Protein AF-A0A974WKV2-F1 (afdb_monomer_lite)

pLDDT: mean 77.1, std 20.79, range [27.5, 98.0]

Foldseek 3Di:
DDDDDDDDDDDPPPDPPDPDPDDDDDDDPLAADPLQVLLLVLVVLLVVLLVVLLVLCPQALVSNCVSLVLLVCLLVLLLVLLVVLVVVCVVLVLECQVWVVPPPLVVPADPVLVVLCCQAHYQDVLGHVVNLLSVLLNVLSVVLSVLSRVLNVCVVVCHPLNVVLVVLSVPQVSHYDDLVVLLVSLLSVLVSCCLAAHPPPDDPPPPDDDPDDDPPDPPDDPVPPPWRSYNLRSSVVSLVSVVVSLVSLVVNLVSLVSPPRGPPVSSVSSSCSSCVSVPPVSSVVSVVSSVSSVVSSVVSVCSCVVRNCVSSVVSCVSSVHDPCSRNDD

Radius of gyration: 28.2 Å; chains: 1; bounding box: 68×55×81 Å

Structure (mmCIF, N/CA/C/O backbone):
data_AF-A0A974WKV2-F1
#
_entry.id   AF-A0A974WKV2-F1
#
loop_
_atom_site.group_PDB
_atom_site.id
_atom_site.type_symbol
_atom_site.label_atom_id
_atom_site.label_alt_id
_atom_site.label_comp_id
_atom_site.label_asym_id
_atom_site.label_entity_id
_atom_site.label_seq_id
_atom_site.pdbx_PDB_ins_code
_atom_site.Cartn_x
_atom_site.Cartn_y
_atom_site.Cartn_z
_atom_site.occupancy
_atom_site.B_iso_or_equiv
_atom_site.auth_seq_id
_atom_site.auth_comp_id
_atom_site.auth_asym_id
_atom_site.auth_atom_id
_atom_site.pdbx_PDB_model_num
ATOM 1 N N . MET A 1 1 ? 31.372 31.921 22.651 1.00 37.91 1 MET A N 1
ATOM 2 C CA . MET A 1 1 ? 31.621 32.176 21.214 1.00 37.91 1 MET A CA 1
ATOM 3 C C . MET A 1 1 ? 32.298 30.953 20.602 1.00 37.91 1 MET A C 1
ATOM 5 O O . MET A 1 1 ? 33.485 30.751 20.819 1.00 37.91 1 MET A O 1
ATOM 9 N N . LYS A 1 2 ? 31.542 30.088 19.915 1.00 32.75 2 LYS A N 1
ATOM 10 C CA . LYS A 1 2 ? 32.073 28.927 19.178 1.00 32.75 2 LYS A CA 1
ATOM 11 C C . LYS A 1 2 ? 31.847 29.173 17.684 1.00 32.75 2 LYS A C 1
ATOM 13 O O . LYS A 1 2 ? 30.761 29.578 17.289 1.00 32.75 2 LYS A O 1
ATOM 18 N N . LYS A 1 3 ? 32.914 29.019 16.897 1.00 32.97 3 LYS A N 1
ATOM 19 C CA . LYS A 1 3 ? 32.989 29.350 15.468 1.00 32.97 3 LYS A CA 1
ATOM 20 C C . LYS A 1 3 ? 32.119 28.394 14.647 1.00 32.97 3 LYS A C 1
ATOM 22 O O . LYS A 1 3 ? 32.346 27.188 14.676 1.00 32.97 3 LYS A O 1
ATOM 27 N N . ILE A 1 4 ? 31.169 28.952 13.902 1.00 38.62 4 ILE A N 1
ATOM 28 C CA . ILE A 1 4 ? 30.405 28.259 12.861 1.00 38.62 4 ILE A CA 1
ATOM 29 C C . ILE A 1 4 ? 31.358 28.026 11.684 1.00 38.62 4 ILE A C 1
ATOM 31 O O . ILE A 1 4 ? 31.895 28.979 11.118 1.00 38.62 4 ILE A O 1
ATOM 35 N N . LYS A 1 5 ? 31.615 26.760 11.342 1.00 32.88 5 LYS A N 1
ATOM 36 C CA . LYS A 1 5 ? 32.270 26.405 10.081 1.00 32.88 5 LYS A CA 1
ATOM 37 C C . LYS A 1 5 ? 31.217 26.468 8.976 1.00 32.88 5 LYS A C 1
ATOM 39 O O . LYS A 1 5 ? 30.300 25.659 8.943 1.00 32.88 5 LYS A O 1
ATOM 44 N N . SER A 1 6 ? 31.378 27.469 8.119 1.00 32.19 6 SER A N 1
ATOM 45 C CA . SER A 1 6 ? 30.740 27.637 6.813 1.00 32.19 6 SER A CA 1
ATOM 46 C C . SER A 1 6 ? 30.748 26.324 6.019 1.00 32.19 6 SER A C 1
ATOM 48 O O . SER A 1 6 ? 31.810 25.891 5.570 1.00 32.19 6 SER A O 1
ATOM 50 N N . LEU A 1 7 ? 29.575 25.714 5.834 1.00 33.12 7 LEU A N 1
ATOM 51 C CA . LEU A 1 7 ? 29.355 24.689 4.816 1.00 33.12 7 LEU A CA 1
ATOM 52 C C . LEU A 1 7 ? 29.296 25.405 3.460 1.00 33.12 7 LEU A C 1
ATOM 54 O O . LEU A 1 7 ? 28.406 26.216 3.212 1.00 33.12 7 LEU A O 1
ATOM 58 N N . LEU A 1 8 ? 30.290 25.150 2.614 1.00 34.03 8 LEU A N 1
ATOM 59 C CA . LEU A 1 8 ? 30.316 25.602 1.229 1.00 34.03 8 LEU A CA 1
ATOM 60 C C . LEU A 1 8 ? 29.211 24.873 0.454 1.00 34.03 8 LEU A C 1
ATOM 62 O O . LEU A 1 8 ? 29.278 23.661 0.269 1.00 34.03 8 LEU A O 1
ATOM 66 N N . LEU A 1 9 ? 28.206 25.628 0.008 1.00 34.28 9 LEU A N 1
ATOM 67 C CA . LEU A 1 9 ? 27.292 25.236 -1.061 1.00 34.28 9 LEU A CA 1
ATOM 68 C C . LEU A 1 9 ? 28.113 25.010 -2.336 1.00 34.28 9 LEU A C 1
ATOM 70 O O . LEU A 1 9 ? 28.653 25.957 -2.910 1.00 34.28 9 LEU A O 1
ATOM 74 N N . SER A 1 10 ? 28.228 23.759 -2.771 1.00 29.08 10 SER A N 1
ATOM 75 C CA . SER A 1 10 ? 28.728 23.437 -4.105 1.00 29.08 10 SER A CA 1
ATOM 76 C C . SER A 1 10 ? 27.660 23.805 -5.143 1.00 29.08 10 SER A C 1
ATOM 78 O O . SER A 1 10 ? 26.512 23.386 -4.992 1.00 29.08 10 SER A O 1
ATOM 80 N N . PRO A 1 11 ? 27.990 24.571 -6.196 1.00 33.69 11 PRO A N 1
ATOM 81 C CA . PRO A 1 11 ? 27.049 24.834 -7.273 1.00 33.69 11 PRO A CA 1
ATOM 82 C C . PRO A 1 11 ? 26.849 23.564 -8.109 1.00 33.69 11 PRO A C 1
ATOM 84 O O . PRO A 1 11 ? 27.812 22.948 -8.565 1.00 33.69 11 PRO A O 1
ATOM 87 N N . ILE A 1 12 ? 25.586 23.196 -8.329 1.00 34.16 12 ILE A N 1
ATOM 88 C CA . ILE A 1 12 ? 25.182 22.235 -9.358 1.00 34.16 12 ILE A CA 1
ATOM 89 C C . ILE A 1 12 ? 25.520 22.877 -10.707 1.00 34.16 12 ILE A C 1
ATOM 91 O O . ILE A 1 12 ? 24.838 23.792 -11.167 1.00 34.16 12 ILE A O 1
ATOM 95 N N . ILE A 1 13 ? 26.618 22.440 -11.321 1.00 31.00 13 ILE A N 1
ATOM 96 C CA . ILE A 1 13 ? 26.975 22.822 -12.685 1.00 31.00 13 ILE A CA 1
ATOM 97 C C . ILE A 1 13 ? 26.093 21.991 -13.621 1.00 31.00 13 ILE A C 1
ATOM 99 O O . ILE A 1 13 ? 26.389 20.833 -13.905 1.00 31.00 13 ILE A O 1
ATOM 103 N N . LEU A 1 14 ? 25.001 22.586 -14.103 1.00 35.06 14 LEU A N 1
ATOM 104 C CA . LEU A 1 14 ? 24.315 22.141 -15.316 1.00 35.06 14 LEU A CA 1
ATOM 105 C C . LEU A 1 14 ? 25.261 22.389 -16.495 1.00 35.06 14 LEU A C 1
ATOM 107 O O . LEU A 1 14 ? 25.334 23.495 -17.029 1.00 35.06 14 LEU A O 1
ATOM 111 N N . ALA A 1 15 ? 26.040 21.376 -16.869 1.00 31.55 15 ALA A N 1
ATOM 112 C CA . ALA A 1 15 ? 26.821 21.424 -18.094 1.00 31.55 15 ALA A CA 1
ATOM 113 C C . ALA A 1 15 ? 25.870 21.258 -19.297 1.00 31.55 15 ALA A C 1
ATOM 115 O O . ALA A 1 15 ? 25.134 20.270 -19.351 1.00 31.55 15 ALA A O 1
ATOM 116 N N . PR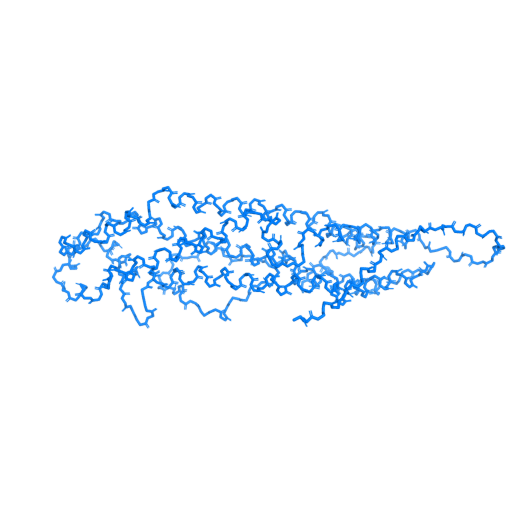O A 1 16 ? 25.862 22.183 -20.274 1.00 34.28 16 PRO A N 1
ATOM 117 C CA . PRO A 1 16 ? 25.153 21.962 -21.524 1.00 34.28 16 PRO A CA 1
ATOM 118 C C . PRO A 1 16 ? 25.835 20.820 -22.284 1.00 34.28 16 PRO A C 1
ATOM 120 O O . PRO A 1 16 ? 27.035 20.870 -22.561 1.00 34.28 16 PRO A O 1
ATOM 123 N N . VAL A 1 17 ? 25.065 19.789 -22.631 1.00 33.53 17 VAL A N 1
ATOM 124 C CA . VAL A 1 17 ? 25.504 18.725 -23.540 1.00 33.53 17 VAL A CA 1
ATOM 125 C C . VAL A 1 17 ? 25.668 19.343 -24.929 1.00 33.53 17 VAL A C 1
ATOM 127 O O . VAL A 1 17 ? 24.720 19.460 -25.701 1.00 33.53 17 VAL A O 1
ATOM 130 N N . ALA A 1 18 ? 26.881 19.794 -25.238 1.00 33.03 18 ALA A N 1
ATOM 131 C CA . ALA A 1 18 ? 27.258 20.177 -26.587 1.00 33.03 18 ALA A CA 1
ATOM 132 C C . ALA A 1 18 ? 27.469 18.899 -27.413 1.00 33.03 18 ALA A C 1
ATOM 134 O O . ALA A 1 18 ? 28.455 18.184 -27.233 1.00 33.03 18 ALA A O 1
ATOM 135 N N . ILE A 1 19 ? 26.540 18.605 -28.324 1.00 37.16 19 ILE A N 1
ATOM 136 C CA . ILE A 1 19 ? 26.723 17.575 -29.350 1.00 37.16 19 ILE A CA 1
ATOM 137 C C . ILE A 1 19 ? 27.746 18.122 -30.352 1.00 37.16 19 ILE A C 1
ATOM 139 O O . ILE A 1 19 ? 27.419 18.920 -31.230 1.00 37.16 19 ILE A O 1
ATOM 143 N N . ALA A 1 20 ? 29.008 17.729 -30.196 1.00 33.88 20 ALA A N 1
ATOM 144 C CA . ALA A 1 20 ? 30.054 18.032 -31.161 1.00 33.88 20 ALA A CA 1
ATOM 145 C C . ALA A 1 20 ? 29.860 17.163 -32.416 1.00 33.88 20 ALA A C 1
ATOM 147 O O . ALA A 1 20 ? 30.209 15.984 -32.434 1.00 33.88 20 ALA A O 1
ATOM 148 N N . ALA A 1 21 ? 29.307 17.749 -33.480 1.00 41.34 21 ALA A N 1
ATOM 149 C CA . ALA A 1 21 ? 29.318 17.161 -34.816 1.00 41.34 21 ALA A CA 1
ATOM 150 C C . ALA A 1 21 ? 30.733 17.277 -35.413 1.00 41.34 21 ALA A C 1
ATOM 152 O O . ALA A 1 21 ? 31.081 18.264 -36.060 1.00 41.34 21 ALA A O 1
ATOM 153 N N . GLY A 1 22 ? 31.573 16.274 -35.156 1.00 31.22 22 GLY A N 1
ATOM 154 C CA . GLY A 1 22 ? 32.874 16.121 -35.801 1.00 31.22 22 GLY A CA 1
ATOM 155 C C . GLY A 1 22 ? 32.750 15.341 -37.109 1.00 31.22 22 GLY A C 1
ATOM 156 O O . GLY A 1 22 ? 32.612 14.121 -37.093 1.00 31.22 22 GLY A O 1
ATOM 157 N N . CYS A 1 23 ? 32.831 16.033 -38.247 1.00 40.38 23 CYS A N 1
ATOM 158 C CA . CYS A 1 23 ? 33.059 15.409 -39.551 1.00 40.38 23 CYS A CA 1
ATOM 159 C C . CYS A 1 23 ? 34.486 14.840 -39.614 1.00 40.38 23 CYS A C 1
ATOM 161 O O . CYS A 1 23 ? 35.453 15.589 -3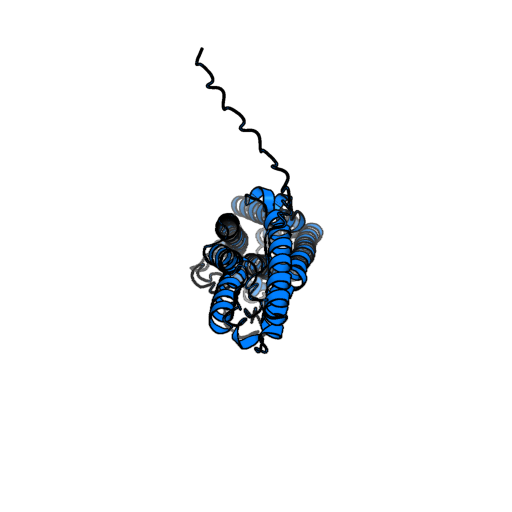9.734 1.00 40.38 23 CYS A O 1
ATOM 163 N N . GLY A 1 24 ? 34.608 13.512 -39.573 1.00 33.59 24 GLY A N 1
ATOM 164 C CA . GLY A 1 24 ? 35.851 12.777 -39.801 1.00 33.59 24 GLY A CA 1
ATOM 165 C C . GLY A 1 24 ? 35.555 11.373 -40.334 1.00 33.59 24 GLY A C 1
ATOM 166 O O . GLY A 1 24 ? 34.949 10.569 -39.642 1.00 33.59 24 GLY A O 1
ATOM 167 N N . ALA A 1 25 ? 35.937 11.139 -41.592 1.00 35.16 25 ALA A N 1
ATOM 168 C CA . ALA A 1 25 ? 36.001 9.884 -42.353 1.00 35.16 25 ALA A CA 1
ATOM 169 C C . ALA A 1 25 ? 35.283 8.626 -41.799 1.00 35.16 25 ALA A C 1
ATOM 171 O O . ALA A 1 25 ? 35.775 7.924 -40.918 1.00 35.16 25 ALA A O 1
ATOM 172 N N . GLN A 1 26 ? 34.183 8.268 -42.473 1.00 49.19 26 GLN A N 1
ATOM 173 C CA . GLN A 1 26 ? 33.562 6.942 -42.467 1.00 49.19 26 GLN A CA 1
ATOM 174 C C . GLN A 1 26 ? 34.587 5.837 -42.760 1.00 49.19 26 GLN A C 1
ATOM 176 O O . GLN A 1 26 ? 35.151 5.792 -43.854 1.00 49.19 26 GLN A O 1
ATOM 181 N N . LYS A 1 27 ? 34.730 4.886 -41.834 1.00 42.69 27 LYS A N 1
ATOM 182 C CA . LYS A 1 27 ? 34.956 3.467 -42.138 1.00 42.69 27 LYS A CA 1
ATOM 183 C C . LYS A 1 27 ? 34.493 2.626 -40.943 1.00 42.69 27 LYS A C 1
ATOM 185 O O . LYS A 1 27 ? 35.059 2.716 -39.862 1.00 42.69 27 LYS A O 1
ATOM 190 N N . ASN A 1 28 ? 33.450 1.835 -41.204 1.00 42.25 28 ASN A N 1
ATOM 191 C CA . ASN A 1 28 ? 32.775 0.858 -40.340 1.00 42.25 28 ASN A CA 1
ATOM 192 C C . ASN A 1 28 ? 31.904 1.432 -39.210 1.00 42.25 28 ASN A C 1
ATOM 194 O O . ASN A 1 28 ? 32.137 1.183 -38.032 1.00 42.25 28 ASN A O 1
ATOM 198 N N . ALA A 1 29 ? 30.832 2.138 -39.583 1.00 49.59 29 ALA A N 1
ATOM 199 C CA . ALA A 1 29 ? 29.648 2.173 -38.731 1.00 49.59 29 ALA A CA 1
ATOM 200 C C . ALA A 1 29 ? 29.005 0.776 -38.784 1.00 49.59 29 ALA A C 1
ATOM 202 O O . ALA A 1 29 ? 28.294 0.457 -39.736 1.00 49.59 29 ALA A O 1
ATOM 203 N N . GLU A 1 30 ? 29.308 -0.084 -37.810 1.00 53.88 30 GLU A N 1
ATOM 204 C CA . GLU A 1 30 ? 28.428 -1.212 -37.497 1.00 53.88 30 GLU A CA 1
ATOM 205 C C . GLU A 1 30 ? 27.074 -0.606 -37.122 1.00 53.88 30 GLU A C 1
ATOM 207 O O . GLU A 1 30 ? 26.889 -0.062 -36.037 1.00 53.88 30 GLU A O 1
ATOM 212 N N . ASN A 1 31 ? 26.155 -0.575 -38.082 1.00 61.34 31 ASN A N 1
ATOM 213 C CA . ASN A 1 31 ? 24.811 -0.078 -37.858 1.00 61.34 31 ASN A CA 1
ATOM 214 C C . ASN A 1 31 ? 24.084 -1.130 -37.021 1.00 61.34 31 ASN A C 1
ATOM 216 O O . ASN A 1 31 ? 23.705 -2.172 -37.554 1.00 61.34 31 ASN A O 1
ATOM 220 N N . SER A 1 32 ? 23.896 -0.864 -35.726 1.00 77.06 32 SER A N 1
ATOM 221 C CA . SER A 1 32 ? 23.025 -1.674 -34.871 1.00 77.06 32 SER A CA 1
ATOM 222 C C . SER A 1 32 ? 21.677 -1.900 -35.558 1.00 77.06 32 SER A C 1
ATOM 224 O O . SER A 1 32 ? 21.150 -0.965 -36.182 1.00 77.06 32 SER A O 1
ATOM 226 N N . SER A 1 33 ? 21.106 -3.095 -35.422 1.00 85.88 33 SER A N 1
ATOM 227 C CA . SER A 1 33 ? 19.831 -3.432 -36.051 1.00 85.88 33 SER A CA 1
ATOM 228 C C . SER A 1 33 ? 18.702 -2.489 -35.620 1.00 85.88 33 SER A C 1
ATOM 230 O O . SER A 1 33 ? 18.765 -1.829 -34.575 1.00 85.88 33 SER A O 1
ATOM 232 N N . ASP A 1 34 ? 17.623 -2.446 -36.403 1.00 89.12 34 ASP A N 1
ATOM 233 C CA . ASP A 1 34 ? 16.428 -1.684 -36.029 1.00 89.12 34 ASP A CA 1
ATOM 234 C C . ASP A 1 34 ? 15.799 -2.208 -34.730 1.00 89.12 34 ASP A C 1
ATOM 236 O O . ASP A 1 34 ? 15.317 -1.409 -33.929 1.00 89.12 34 ASP A O 1
ATOM 240 N N . LYS A 1 35 ? 15.915 -3.515 -34.453 1.00 92.06 35 LYS A N 1
ATOM 241 C CA . LYS A 1 35 ? 15.541 -4.116 -33.166 1.00 92.06 35 LYS A CA 1
ATOM 242 C C . LYS A 1 35 ? 16.335 -3.494 -32.016 1.00 92.06 35 LYS A C 1
ATOM 244 O O . LYS A 1 35 ? 15.749 -3.037 -31.040 1.00 92.06 35 LYS A O 1
ATOM 249 N N . THR A 1 36 ? 17.660 -3.411 -32.143 1.00 91.44 36 THR A N 1
ATOM 250 C CA . THR A 1 36 ? 18.516 -2.803 -31.113 1.00 91.44 36 THR A CA 1
ATOM 251 C C . THR A 1 36 ? 18.201 -1.315 -30.917 1.00 91.44 36 THR A C 1
ATOM 253 O O . THR A 1 36 ? 18.193 -0.836 -29.782 1.00 91.44 36 THR A O 1
ATOM 256 N N . LYS A 1 37 ? 17.887 -0.572 -31.987 1.00 91.88 37 LYS A N 1
ATOM 257 C CA . LYS A 1 37 ? 17.450 0.833 -31.871 1.00 91.88 37 LYS A CA 1
ATOM 258 C C . LYS A 1 37 ? 16.120 0.958 -31.122 1.00 91.88 37 LYS A C 1
ATOM 260 O O . LYS A 1 37 ? 16.005 1.821 -30.256 1.00 91.88 37 LYS A O 1
ATOM 265 N N . GLN A 1 38 ? 15.147 0.095 -31.420 1.00 95.06 38 GLN A N 1
ATOM 266 C CA . GLN A 1 38 ? 13.853 0.068 -30.728 1.00 95.06 38 GLN A CA 1
ATOM 267 C C . GLN A 1 38 ? 14.018 -0.263 -29.241 1.00 95.06 38 GLN A C 1
ATOM 269 O O . GLN A 1 38 ? 13.484 0.448 -28.397 1.00 95.06 38 GLN A O 1
ATOM 274 N N . LEU A 1 39 ? 14.830 -1.269 -28.904 1.00 95.31 39 LEU A N 1
ATOM 275 C CA . LEU A 1 39 ? 15.122 -1.630 -27.513 1.00 95.31 39 LEU A CA 1
ATOM 276 C C . LEU A 1 39 ? 15.779 -0.481 -26.734 1.00 95.31 39 LEU A C 1
ATOM 278 O O . LEU A 1 39 ? 15.407 -0.221 -25.593 1.00 95.31 39 LEU A O 1
ATOM 282 N N . LYS A 1 40 ? 16.717 0.247 -27.352 1.00 93.88 40 LYS A N 1
ATOM 283 C CA . LYS A 1 40 ? 17.319 1.447 -26.746 1.00 93.88 40 LYS A CA 1
ATOM 284 C C . LYS A 1 40 ? 16.297 2.564 -26.534 1.00 93.88 40 LYS A C 1
ATOM 286 O O . LYS A 1 40 ? 16.342 3.225 -25.501 1.00 93.88 40 LYS A O 1
ATOM 291 N N . ALA A 1 41 ? 15.383 2.768 -27.482 1.00 95.38 41 ALA A N 1
ATOM 292 C CA . ALA A 1 41 ? 14.321 3.762 -27.348 1.00 95.38 41 ALA A CA 1
ATOM 293 C C . ALA A 1 41 ? 13.376 3.422 -26.183 1.00 95.38 41 ALA A C 1
ATOM 295 O O . ALA A 1 41 ? 13.112 4.281 -25.346 1.00 95.38 41 ALA A O 1
ATOM 296 N N . GLU A 1 42 ? 12.947 2.162 -26.065 1.00 97.62 42 GLU A N 1
ATOM 297 C CA . GLU A 1 42 ? 12.142 1.713 -24.922 1.00 97.62 42 GLU A CA 1
ATOM 298 C C . GLU A 1 42 ? 12.907 1.826 -23.596 1.00 97.62 42 GLU A C 1
ATOM 300 O O . GLU A 1 42 ? 12.303 2.102 -22.566 1.00 97.62 42 GLU A O 1
ATOM 305 N N . TYR A 1 43 ? 14.235 1.677 -23.593 1.00 96.62 43 TYR A N 1
ATOM 306 C CA . TYR A 1 43 ? 15.037 1.850 -22.376 1.00 96.62 43 TYR A CA 1
ATOM 307 C C . TYR A 1 43 ? 15.095 3.307 -21.937 1.00 96.62 43 TYR A C 1
ATOM 309 O O . TYR A 1 43 ? 14.940 3.599 -20.754 1.00 96.62 43 TYR A O 1
ATOM 317 N N . ILE A 1 44 ? 15.262 4.227 -22.885 1.00 95.62 44 ILE A N 1
ATOM 318 C CA . ILE A 1 44 ? 15.199 5.661 -22.597 1.00 95.62 44 ILE A CA 1
ATOM 319 C C . ILE A 1 44 ? 13.812 6.025 -22.055 1.00 95.62 44 ILE A C 1
ATOM 321 O O . ILE A 1 44 ? 13.724 6.748 -21.066 1.00 95.62 44 ILE A O 1
ATOM 325 N N . ASN A 1 45 ? 12.742 5.481 -22.646 1.00 97.44 45 ASN A N 1
ATOM 326 C CA . ASN A 1 45 ? 11.383 5.667 -22.137 1.00 97.44 45 ASN A CA 1
ATOM 327 C C . ASN A 1 45 ? 11.249 5.127 -20.708 1.00 97.44 45 ASN A C 1
ATOM 329 O O . ASN A 1 45 ? 10.834 5.869 -19.827 1.00 97.44 45 ASN A O 1
ATOM 333 N N . PHE A 1 46 ? 11.669 3.880 -20.456 1.00 97.56 46 PHE A N 1
ATOM 334 C CA . PHE A 1 46 ? 11.677 3.286 -19.116 1.00 97.56 46 PHE A CA 1
ATOM 335 C C . PHE A 1 46 ? 12.395 4.179 -18.105 1.00 97.56 46 PHE A C 1
ATOM 337 O O . PHE A 1 46 ? 11.837 4.477 -17.057 1.00 97.56 46 PHE A O 1
ATOM 344 N N . LYS A 1 47 ? 13.614 4.622 -18.429 1.00 95.12 47 LYS A N 1
ATOM 345 C CA . LYS A 1 47 ? 14.425 5.458 -17.545 1.00 95.12 47 LYS A CA 1
ATOM 346 C C . LYS A 1 47 ? 13.709 6.762 -17.197 1.00 95.12 47 LYS A C 1
ATOM 348 O O . LYS A 1 47 ? 13.639 7.113 -16.029 1.00 95.12 47 LYS A O 1
ATOM 353 N N . ASN A 1 48 ? 13.140 7.445 -18.188 1.00 95.12 48 ASN A N 1
ATOM 354 C CA . ASN A 1 48 ? 12.425 8.701 -17.963 1.00 95.12 48 ASN A CA 1
ATOM 355 C C . ASN A 1 48 ? 11.168 8.506 -17.098 1.00 95.12 48 ASN A C 1
ATOM 357 O O . ASN A 1 48 ? 10.926 9.297 -16.186 1.00 95.12 48 ASN A O 1
ATOM 361 N N . GLU A 1 49 ? 10.383 7.458 -17.366 1.00 95.88 49 GLU A N 1
ATOM 362 C CA . GLU A 1 49 ? 9.183 7.141 -16.580 1.00 95.88 49 GLU A CA 1
ATOM 363 C C . GLU A 1 49 ? 9.549 6.707 -15.154 1.00 95.88 49 GLU A C 1
ATOM 365 O O . GLU A 1 49 ? 8.919 7.144 -14.194 1.00 95.88 49 GLU A O 1
ATOM 370 N N . TRP A 1 50 ? 10.609 5.908 -14.991 1.00 94.06 50 TRP A N 1
ATOM 371 C CA . TRP A 1 50 ? 11.138 5.517 -13.685 1.00 94.06 50 TRP A CA 1
ATOM 372 C C . TRP A 1 50 ? 11.647 6.717 -12.889 1.00 94.06 50 TRP A C 1
ATOM 374 O O . TRP A 1 50 ? 11.288 6.865 -11.724 1.00 94.06 50 TRP A O 1
ATOM 384 N N . ASP A 1 51 ? 12.444 7.595 -13.498 1.00 91.06 51 ASP A N 1
ATOM 385 C CA . ASP A 1 51 ? 12.944 8.803 -12.842 1.00 91.06 51 ASP A CA 1
ATOM 386 C C . ASP A 1 51 ? 11.767 9.702 -12.426 1.00 91.06 51 ASP A C 1
ATOM 388 O O . ASP A 1 51 ? 11.742 10.227 -11.314 1.00 91.06 51 ASP A O 1
ATOM 392 N N . SER A 1 52 ? 10.742 9.851 -13.273 1.00 90.75 52 SER A N 1
ATOM 393 C CA . SER A 1 52 ? 9.535 10.615 -12.926 1.00 90.75 52 SER A CA 1
ATOM 394 C C . SER A 1 52 ? 8.762 9.988 -11.763 1.00 90.75 52 SER A C 1
ATOM 396 O O . SER A 1 52 ? 8.389 10.685 -10.818 1.00 90.75 52 SER A O 1
ATOM 398 N N . PHE A 1 53 ? 8.538 8.674 -11.812 1.00 92.31 53 PHE A N 1
ATOM 399 C CA . PHE A 1 53 ? 7.788 7.932 -10.804 1.00 92.31 53 PHE A CA 1
ATOM 400 C C . PHE A 1 53 ? 8.520 7.881 -9.456 1.00 92.31 53 PHE A C 1
ATOM 402 O O . PHE A 1 53 ? 7.958 8.257 -8.431 1.00 92.31 53 PHE A O 1
ATOM 409 N N . SER A 1 54 ? 9.794 7.485 -9.450 1.00 89.44 54 SER A N 1
ATOM 410 C CA . SER A 1 54 ? 10.607 7.359 -8.233 1.00 89.44 54 SER A CA 1
ATOM 411 C C . SER A 1 54 ? 10.811 8.697 -7.519 1.00 89.44 54 SER A C 1
ATOM 413 O O . SER A 1 54 ? 10.776 8.742 -6.291 1.00 89.44 54 SER A O 1
ATOM 415 N N . ASN A 1 55 ? 10.910 9.811 -8.255 1.00 86.50 55 ASN A N 1
ATOM 416 C CA . ASN A 1 55 ? 10.964 11.145 -7.652 1.00 86.50 55 ASN A CA 1
ATOM 417 C C . ASN A 1 55 ? 9.691 11.496 -6.859 1.00 86.50 55 ASN A C 1
ATOM 419 O O . ASN A 1 55 ? 9.782 12.218 -5.866 1.00 86.50 55 ASN A O 1
ATOM 423 N N . LYS A 1 56 ? 8.519 10.970 -7.249 1.00 84.50 56 LYS A N 1
ATOM 424 C CA . LYS A 1 56 ? 7.257 11.150 -6.505 1.00 84.50 56 LYS A CA 1
ATOM 425 C C . LYS A 1 56 ? 7.149 10.259 -5.272 1.00 84.50 56 LYS A C 1
ATOM 427 O O . LYS A 1 56 ? 6.357 10.555 -4.391 1.00 84.50 56 LYS A O 1
ATOM 432 N N . LEU A 1 57 ? 7.921 9.177 -5.184 1.00 83.88 57 LEU A N 1
ATOM 433 C CA . LEU A 1 57 ? 7.990 8.368 -3.962 1.00 83.88 57 LEU A CA 1
ATOM 434 C C . LEU A 1 57 ? 8.790 9.071 -2.853 1.00 83.88 57 LEU A C 1
ATOM 436 O O . LEU A 1 57 ? 8.678 8.695 -1.692 1.00 83.88 57 LEU A O 1
ATOM 440 N N . THR A 1 58 ? 9.480 10.167 -3.194 1.00 72.56 58 THR A N 1
ATOM 441 C CA . THR A 1 58 ? 10.186 11.094 -2.295 1.00 72.56 58 THR A CA 1
ATOM 442 C C . THR A 1 58 ? 11.382 10.482 -1.548 1.00 72.56 58 THR A C 1
ATOM 444 O O . THR A 1 58 ? 11.732 9.319 -1.726 1.00 72.56 58 THR A O 1
ATOM 447 N N . GLN A 1 59 ? 12.096 11.305 -0.766 1.00 70.69 59 GLN A N 1
ATOM 448 C CA . GLN A 1 59 ? 13.388 10.935 -0.171 1.00 70.69 59 GLN A CA 1
ATOM 449 C C . GLN A 1 59 ? 13.302 10.421 1.270 1.00 70.69 59 GLN A C 1
ATOM 451 O O . GLN A 1 59 ? 14.308 9.924 1.785 1.00 70.69 59 GLN A O 1
ATOM 456 N N . SER A 1 60 ? 12.154 10.575 1.926 1.00 81.88 60 SER A N 1
ATOM 457 C CA . SER A 1 60 ? 11.930 10.155 3.305 1.00 81.88 60 SER A CA 1
ATOM 458 C C . SER A 1 60 ? 10.494 9.678 3.487 1.00 81.88 60 SER A C 1
ATOM 460 O O . SER A 1 60 ? 9.597 10.126 2.776 1.00 81.88 60 SER A O 1
ATOM 462 N N . ARG A 1 61 ? 10.259 8.824 4.487 1.00 85.75 61 ARG A N 1
ATOM 463 C CA . ARG A 1 61 ? 8.906 8.411 4.882 1.00 85.75 61 ARG A CA 1
ATOM 464 C C . ARG A 1 61 ? 7.962 9.603 5.087 1.00 85.75 61 ARG A C 1
ATOM 466 O O . ARG A 1 61 ? 6.818 9.559 4.656 1.00 85.75 61 ARG A O 1
ATOM 473 N N . GLN A 1 62 ? 8.441 10.675 5.723 1.00 86.75 62 GLN A N 1
ATOM 474 C CA . GLN A 1 62 ? 7.622 11.864 5.965 1.00 86.75 62 GLN A CA 1
ATOM 475 C C . GLN A 1 62 ? 7.224 12.555 4.659 1.00 86.75 62 GLN A C 1
ATOM 477 O O . GLN A 1 62 ? 6.075 12.953 4.502 1.00 86.75 62 GLN A O 1
ATOM 482 N N . ASP A 1 63 ? 8.161 12.696 3.722 1.00 87.69 63 ASP A N 1
ATOM 483 C CA . ASP A 1 63 ? 7.868 13.317 2.432 1.00 87.69 63 ASP A CA 1
ATOM 484 C C . ASP A 1 63 ? 6.892 12.462 1.615 1.00 87.69 63 ASP A C 1
ATOM 486 O O . ASP A 1 63 ? 6.020 13.018 0.950 1.00 87.69 63 ASP A O 1
ATOM 490 N N . PHE A 1 64 ? 6.984 11.132 1.721 1.00 91.00 64 PHE A N 1
ATOM 491 C CA . PHE A 1 64 ? 6.086 10.202 1.038 1.00 91.00 64 PHE A CA 1
ATOM 492 C C . PHE A 1 64 ? 4.650 10.431 1.503 1.00 91.00 64 PHE A C 1
ATOM 494 O O . PHE A 1 64 ? 3.766 10.672 0.688 1.00 91.00 64 PHE A O 1
ATOM 501 N N . PHE A 1 65 ? 4.433 10.457 2.816 1.00 90.81 65 PHE A N 1
ATOM 502 C CA . PHE A 1 65 ? 3.118 10.722 3.394 1.00 90.81 65 PHE A CA 1
ATOM 503 C C . PHE A 1 65 ? 2.628 12.157 3.145 1.00 90.81 65 PHE A C 1
ATOM 505 O O . PHE A 1 65 ? 1.439 12.378 2.943 1.00 90.81 65 PHE A O 1
ATOM 512 N N . ASN A 1 66 ? 3.524 13.144 3.068 1.00 89.12 66 ASN A N 1
ATOM 513 C CA . ASN A 1 66 ? 3.134 14.498 2.667 1.00 89.12 66 ASN A CA 1
ATOM 514 C C . ASN A 1 66 ? 2.675 14.556 1.197 1.00 89.12 66 ASN A C 1
ATOM 516 O O . ASN A 1 66 ? 1.782 15.331 0.858 1.00 89.12 66 ASN A O 1
ATOM 520 N N . GLN A 1 67 ? 3.308 13.772 0.320 1.00 90.75 67 GLN A N 1
ATOM 521 C CA . GLN A 1 67 ? 2.979 13.696 -1.103 1.00 90.75 67 GLN A CA 1
ATOM 522 C C . GLN A 1 67 ? 1.690 12.905 -1.357 1.00 90.75 67 GLN A C 1
ATOM 524 O O . GLN A 1 67 ? 0.931 13.266 -2.260 1.00 90.75 67 GLN A O 1
ATOM 529 N N . TYR A 1 68 ? 1.455 11.857 -0.569 1.00 94.12 68 TYR A N 1
ATOM 530 C CA . TYR A 1 68 ? 0.269 11.004 -0.609 1.00 94.12 68 TYR A CA 1
ATOM 531 C C . TYR A 1 68 ? -0.591 11.260 0.628 1.00 94.12 68 TYR A C 1
ATOM 533 O O . TYR A 1 68 ? -0.642 10.480 1.584 1.00 94.12 68 TYR A O 1
ATOM 541 N N . SER A 1 69 ? -1.203 12.445 0.620 1.00 95.38 69 SER A N 1
ATOM 542 C CA . SER A 1 69 ? -1.892 13.008 1.780 1.00 95.38 69 SER A CA 1
ATOM 543 C C . SER A 1 69 ? -3.087 12.178 2.243 1.00 95.38 69 SER A C 1
ATOM 545 O O . SER A 1 69 ? -3.375 12.189 3.431 1.00 95.38 69 SER A O 1
ATOM 547 N N . LYS A 1 70 ? -3.760 11.436 1.353 1.00 98.00 70 LYS A N 1
ATOM 548 C CA . LYS A 1 70 ? -4.928 10.626 1.732 1.00 98.00 70 LYS A CA 1
ATOM 549 C C . LYS A 1 70 ? -4.514 9.369 2.473 1.00 98.00 70 LYS A C 1
ATOM 551 O O . LYS A 1 70 ? -5.094 9.047 3.505 1.00 98.00 70 LYS A O 1
ATOM 556 N N . ILE A 1 71 ? -3.443 8.727 2.014 1.00 96.31 71 ILE A N 1
ATOM 557 C CA . ILE A 1 71 ? -2.806 7.629 2.744 1.00 96.31 71 ILE A CA 1
ATOM 558 C C . ILE A 1 71 ? -2.309 8.123 4.114 1.00 96.31 71 ILE A C 1
ATOM 560 O O . ILE A 1 71 ? -2.491 7.440 5.120 1.00 96.31 71 ILE A O 1
ATOM 564 N N . ASN A 1 72 ? -1.728 9.324 4.187 1.00 95.75 72 ASN A N 1
ATOM 565 C CA . ASN A 1 72 ? -1.316 9.911 5.464 1.00 95.75 72 ASN A CA 1
ATOM 566 C C . ASN A 1 72 ? -2.494 10.228 6.394 1.00 95.75 72 ASN A C 1
ATOM 568 O O . ASN A 1 72 ? -2.414 9.940 7.587 1.00 95.75 72 ASN A O 1
ATOM 572 N N . ASP A 1 73 ? -3.577 10.802 5.866 1.00 96.81 73 ASP A N 1
ATOM 573 C CA . ASP A 1 73 ? -4.787 11.091 6.635 1.00 96.81 73 ASP A CA 1
ATOM 574 C C . ASP A 1 73 ? -5.334 9.797 7.253 1.00 96.81 73 ASP A C 1
ATOM 576 O O . ASP A 1 73 ? -5.604 9.769 8.453 1.00 96.81 73 ASP A O 1
ATOM 580 N N . PHE A 1 74 ? -5.397 8.704 6.488 1.00 95.81 74 PHE A N 1
ATOM 581 C CA . PHE A 1 74 ? -5.730 7.377 7.012 1.00 95.81 74 PHE A CA 1
ATOM 582 C C . PHE A 1 74 ? -4.809 6.950 8.165 1.00 95.81 74 PHE A C 1
ATOM 584 O O . PHE A 1 74 ? -5.291 6.671 9.264 1.00 95.81 74 PHE A O 1
ATOM 591 N N . VAL A 1 75 ? -3.490 6.954 7.950 1.00 94.19 75 VAL A N 1
ATOM 592 C CA . VAL A 1 75 ? -2.495 6.528 8.950 1.00 94.19 75 VAL A CA 1
ATOM 593 C C . VAL A 1 75 ? -2.618 7.318 10.255 1.00 94.19 75 VAL A C 1
ATOM 595 O O . VAL A 1 75 ? -2.628 6.733 11.342 1.00 94.19 75 VAL A O 1
ATOM 598 N N . VAL A 1 76 ? -2.708 8.647 10.163 1.00 95.00 76 VAL A N 1
ATOM 599 C CA . VAL A 1 76 ? -2.770 9.536 11.329 1.00 95.00 76 VAL A CA 1
ATOM 600 C C . VAL A 1 76 ? -4.086 9.351 12.075 1.00 95.00 76 VAL A C 1
ATOM 602 O O . VAL A 1 76 ? -4.069 9.079 13.277 1.00 95.00 76 VAL A O 1
ATOM 605 N N . ASN A 1 77 ? -5.220 9.439 11.377 1.00 93.88 77 ASN A N 1
ATOM 606 C CA . ASN A 1 77 ? -6.531 9.409 12.023 1.00 93.88 77 ASN A CA 1
ATOM 607 C C . ASN A 1 77 ? -6.838 8.038 12.638 1.00 93.88 77 ASN A C 1
ATOM 609 O O . ASN A 1 77 ? -7.421 7.971 13.719 1.00 93.88 77 ASN A O 1
ATOM 613 N N . LEU A 1 78 ? -6.399 6.943 12.012 1.00 92.00 78 LEU A N 1
ATOM 614 C CA . LEU A 1 78 ? -6.566 5.601 12.567 1.00 92.00 78 LEU A CA 1
ATOM 615 C C . LEU A 1 78 ? -5.739 5.401 13.847 1.00 92.00 78 LEU A C 1
ATOM 617 O O . LEU A 1 78 ? -6.237 4.843 14.831 1.00 92.00 78 LEU A O 1
ATOM 621 N N . LYS A 1 79 ? -4.486 5.877 13.867 1.00 92.56 79 LYS A N 1
ATOM 622 C CA . LYS A 1 79 ? -3.633 5.843 15.067 1.00 92.56 79 LYS A CA 1
ATOM 623 C C . LYS A 1 79 ? -4.212 6.700 16.190 1.00 92.56 79 LYS A C 1
ATOM 625 O O . LYS A 1 79 ? -4.251 6.249 17.335 1.00 92.56 79 LYS A O 1
ATOM 630 N N . GLU A 1 80 ? -4.665 7.912 15.876 1.00 92.75 80 GLU A N 1
ATOM 631 C CA . GLU A 1 80 ? -5.303 8.813 16.840 1.00 92.75 80 GLU A CA 1
ATOM 632 C C . GLU A 1 80 ? -6.570 8.192 17.429 1.00 92.75 80 GLU A C 1
ATOM 634 O O . GLU A 1 80 ? -6.691 8.112 18.651 1.00 92.75 80 GLU A O 1
ATOM 639 N N . PHE A 1 81 ? -7.458 7.668 16.581 1.00 90.69 81 PHE A N 1
ATOM 640 C CA . PHE A 1 81 ? -8.662 6.961 17.012 1.00 90.69 81 PHE A CA 1
ATOM 641 C C . PHE A 1 81 ? -8.329 5.770 17.914 1.00 90.69 81 PHE A C 1
ATOM 643 O O . PHE A 1 81 ? -8.855 5.658 19.021 1.00 90.69 81 PHE A O 1
ATOM 650 N N . SER A 1 82 ? -7.400 4.912 17.488 1.00 89.56 82 SER A N 1
ATOM 651 C CA . SER A 1 82 ? -7.005 3.730 18.258 1.00 89.56 82 SER A CA 1
ATOM 652 C C . SER A 1 82 ? -6.435 4.102 19.628 1.00 89.56 82 SER A C 1
ATOM 654 O O . SER A 1 82 ? -6.737 3.454 20.631 1.00 89.56 82 SER A O 1
ATOM 656 N N . ASN A 1 83 ? -5.609 5.146 19.699 1.00 88.12 83 ASN A N 1
ATOM 657 C CA . ASN A 1 83 ? -5.006 5.598 20.952 1.00 88.12 83 ASN A CA 1
ATOM 658 C C . ASN A 1 83 ? -6.024 6.269 21.885 1.00 88.12 83 ASN A C 1
ATOM 660 O O . ASN A 1 83 ? -6.019 5.965 23.078 1.00 88.12 83 ASN A O 1
ATOM 664 N N . ASP A 1 84 ? -6.925 7.100 21.354 1.00 88.06 84 ASP A N 1
ATOM 665 C CA . ASP A 1 84 ? -8.023 7.718 22.111 1.00 88.06 84 ASP A CA 1
ATOM 666 C C . ASP A 1 84 ? -8.928 6.652 22.751 1.00 88.06 84 ASP A C 1
ATOM 668 O O . ASP A 1 84 ? -9.245 6.709 23.943 1.00 88.06 84 ASP A O 1
ATOM 672 N N . VAL A 1 85 ? -9.278 5.617 21.985 1.00 84.38 85 VAL A N 1
ATOM 673 C CA . VAL A 1 85 ? -10.100 4.503 22.469 1.00 84.38 85 VAL A CA 1
ATOM 674 C C . VAL A 1 85 ? -9.376 3.700 23.563 1.00 84.38 85 VAL A C 1
ATOM 676 O O . VAL A 1 85 ? -9.975 3.411 24.606 1.00 84.38 85 VAL A O 1
ATOM 679 N N . LYS A 1 86 ? -8.078 3.404 23.390 1.00 81.94 86 LYS A N 1
ATOM 680 C CA . LYS A 1 86 ? -7.243 2.709 24.395 1.00 81.94 86 LYS A CA 1
ATOM 681 C C . LYS A 1 86 ? -7.096 3.500 25.700 1.00 81.94 86 LYS A C 1
ATOM 683 O O . LYS A 1 86 ? -7.172 2.924 26.791 1.00 81.94 86 LYS A O 1
ATOM 688 N N . GLU A 1 87 ? -6.899 4.815 25.614 1.00 81.81 87 GLU A N 1
ATOM 689 C CA . GLU A 1 87 ? -6.797 5.687 26.791 1.00 81.81 87 GLU A CA 1
ATOM 690 C C . GLU A 1 87 ? -8.118 5.718 27.574 1.00 81.81 87 GLU A C 1
ATOM 692 O O . GLU A 1 87 ? -8.139 5.595 28.804 1.00 81.81 87 GLU A O 1
ATOM 697 N N . LYS A 1 88 ? -9.248 5.817 26.869 1.00 78.62 88 LYS A N 1
ATOM 698 C CA . LYS A 1 88 ? -10.576 5.853 27.494 1.00 78.62 88 LYS A CA 1
ATOM 699 C C . LYS A 1 88 ? -10.979 4.533 28.143 1.00 78.62 88 LYS A C 1
ATOM 701 O O . LYS A 1 88 ? -11.613 4.569 29.200 1.00 78.62 88 LYS A O 1
ATOM 706 N N . ASP A 1 89 ? -10.601 3.392 27.573 1.00 74.25 89 ASP A N 1
ATOM 707 C CA . ASP A 1 89 ? -10.805 2.086 28.214 1.00 74.25 89 ASP A CA 1
ATOM 708 C C . ASP A 1 89 ? -9.999 1.955 29.515 1.00 74.25 89 ASP A C 1
ATOM 710 O O . ASP A 1 89 ? -10.559 1.636 30.572 1.00 74.25 89 ASP A O 1
ATOM 714 N N . SER A 1 90 ? -8.713 2.326 29.473 1.00 67.94 90 SER A N 1
ATOM 715 C CA . SER A 1 90 ? -7.819 2.307 30.641 1.00 67.94 90 SER A CA 1
ATOM 716 C C . SER A 1 90 ? -8.396 3.094 31.828 1.00 67.94 90 SER A C 1
ATOM 718 O O . SER A 1 90 ? -8.238 2.696 32.984 1.00 67.94 90 SER A O 1
ATOM 720 N N . ASN A 1 91 ? -9.135 4.172 31.546 1.00 60.59 91 ASN A N 1
ATOM 721 C CA . ASN A 1 91 ? -9.797 5.008 32.548 1.00 60.59 91 ASN A CA 1
ATOM 722 C C . ASN A 1 91 ? -11.143 4.449 33.053 1.00 60.59 91 ASN A C 1
ATOM 724 O O . ASN A 1 91 ? -11.557 4.773 34.169 1.00 60.59 91 ASN A O 1
ATOM 728 N N . LYS A 1 92 ? -11.845 3.619 32.267 1.00 65.06 92 LYS A N 1
ATOM 729 C CA . LYS A 1 92 ? -13.174 3.075 32.617 1.00 65.06 92 LYS A CA 1
ATOM 730 C C . LYS A 1 92 ? -13.136 1.667 33.226 1.00 65.06 92 LYS A C 1
ATOM 732 O O . LYS A 1 92 ? -14.134 1.267 33.834 1.00 65.06 92 LYS A O 1
ATOM 737 N N . ASN A 1 93 ? -12.000 0.963 33.149 1.00 64.50 93 ASN A N 1
ATOM 738 C CA . ASN A 1 93 ? -11.771 -0.367 33.734 1.00 64.50 93 ASN A CA 1
ATOM 739 C C . ASN A 1 93 ? -12.884 -1.365 33.355 1.00 64.50 93 ASN A C 1
ATOM 741 O O . ASN A 1 93 ? -13.528 -1.960 34.225 1.00 64.50 93 ASN A O 1
ATOM 745 N N . LEU A 1 94 ? -13.137 -1.526 32.051 1.00 63.91 94 LEU A N 1
ATOM 746 C CA . LEU A 1 94 ? -14.225 -2.340 31.489 1.00 63.91 94 LEU A CA 1
ATOM 747 C C . LEU A 1 94 ? -14.000 -3.864 31.609 1.00 63.91 94 LEU A C 1
ATOM 749 O O . LEU A 1 94 ? -14.532 -4.632 30.814 1.00 63.91 94 LEU A O 1
ATOM 753 N N . LYS A 1 95 ? -13.261 -4.336 32.623 1.00 61.75 95 LYS A N 1
ATOM 754 C CA . LYS A 1 95 ? -12.903 -5.754 32.809 1.00 61.75 95 LYS A CA 1
ATOM 755 C C . LYS A 1 95 ? -14.143 -6.626 33.040 1.00 61.75 95 LYS A C 1
ATOM 757 O O . LYS A 1 95 ? -14.664 -6.673 34.159 1.00 61.75 95 LYS A O 1
ATOM 762 N N . ALA A 1 96 ? -14.598 -7.351 32.013 1.00 56.38 96 ALA A N 1
ATOM 763 C CA . ALA A 1 96 ? -15.795 -8.196 32.090 1.00 56.38 96 ALA A CA 1
ATOM 764 C C . ALA A 1 96 ? -15.650 -9.400 33.035 1.00 56.38 96 ALA A C 1
ATOM 766 O O . ALA A 1 96 ? -16.649 -9.912 33.544 1.00 56.38 96 ALA A O 1
ATOM 767 N N . ASP A 1 97 ? -14.422 -9.809 33.357 1.00 57.22 97 ASP A N 1
ATOM 768 C CA . ASP A 1 97 ? -14.109 -10.942 34.237 1.00 57.22 97 ASP A CA 1
ATOM 769 C C . ASP A 1 97 ? -14.660 -10.817 35.662 1.00 57.22 97 ASP A C 1
ATOM 771 O O . ASP A 1 97 ? -14.917 -11.824 36.331 1.00 57.22 97 ASP A O 1
ATOM 775 N N . ALA A 1 98 ? -14.850 -9.591 36.150 1.00 55.41 98 ALA A N 1
ATOM 776 C CA . ALA A 1 98 ? -15.494 -9.349 37.437 1.00 55.41 98 ALA A CA 1
ATOM 777 C C . ALA A 1 98 ? -17.020 -9.569 37.378 1.00 55.41 98 ALA A C 1
ATOM 779 O O . ALA A 1 98 ? -17.640 -9.840 38.406 1.00 55.41 98 ALA A O 1
ATOM 780 N N . PHE A 1 99 ? -17.621 -9.490 36.187 1.00 56.91 99 PHE A N 1
ATOM 781 C CA . PHE A 1 99 ? -19.071 -9.441 35.981 1.00 56.91 99 PHE A CA 1
ATOM 782 C C . PHE A 1 99 ? -19.638 -10.756 35.431 1.00 56.91 99 PHE A C 1
ATOM 784 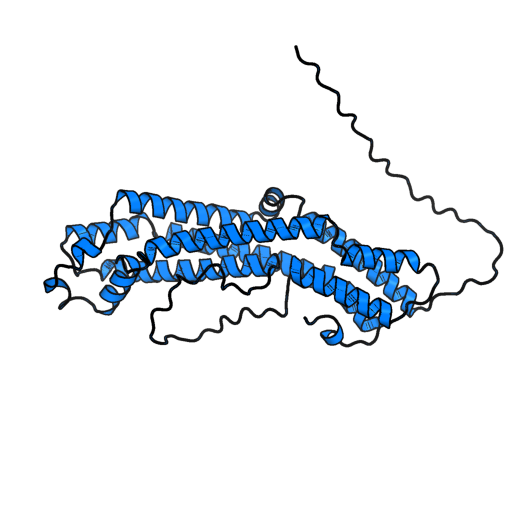O O . PHE A 1 99 ? -20.679 -11.215 35.898 1.00 56.91 99 PHE A O 1
ATOM 791 N N . LEU A 1 100 ? -18.909 -11.438 34.540 1.00 58.31 100 LEU A N 1
ATOM 792 C CA . LEU A 1 100 ? -19.287 -12.745 33.979 1.00 58.31 100 LEU A CA 1
ATOM 793 C C . LEU A 1 100 ? -19.291 -13.889 35.007 1.00 58.31 100 LEU A C 1
ATOM 795 O O . LEU A 1 100 ? -19.837 -14.960 34.737 1.00 58.31 100 LEU A O 1
ATOM 799 N N . LYS A 1 101 ? -18.716 -13.672 36.198 1.00 57.94 101 LYS A N 1
ATOM 800 C CA . LYS A 1 101 ? -18.691 -14.644 37.306 1.00 57.94 101 LYS A CA 1
ATOM 801 C C . LYS A 1 101 ? -20.032 -14.781 38.046 1.00 57.94 101 LYS A C 1
ATOM 803 O O . LYS A 1 101 ? -20.189 -15.725 38.817 1.00 57.94 101 LYS A O 1
ATOM 808 N N . ASN A 1 102 ? -21.016 -13.906 37.802 1.00 55.56 102 ASN A N 1
ATOM 809 C CA . ASN A 1 102 ? -22.367 -14.030 38.367 1.00 55.56 102 ASN A CA 1
ATOM 810 C C . ASN A 1 102 ? -23.295 -14.844 37.443 1.00 55.56 102 ASN A C 1
ATOM 812 O O . ASN A 1 102 ? -24.048 -14.302 36.638 1.00 55.56 102 ASN A O 1
ATOM 816 N N . GLY A 1 103 ? -23.262 -16.173 37.589 1.00 52.72 103 GLY A N 1
ATOM 817 C CA . GLY A 1 103 ? -23.903 -17.131 36.673 1.00 52.72 103 GLY A CA 1
ATOM 818 C C . GLY A 1 103 ? -25.431 -17.059 36.513 1.00 52.72 103 GLY A C 1
ATOM 819 O O . GLY A 1 103 ? -25.939 -17.574 35.526 1.00 52.72 103 GLY A O 1
ATOM 820 N N . LYS A 1 104 ? -26.176 -16.394 37.410 1.00 55.22 104 LYS A N 1
ATOM 821 C CA . LYS A 1 104 ? -27.650 -16.303 37.318 1.00 55.22 104 LYS A CA 1
ATOM 822 C C . LYS A 1 104 ? -28.169 -15.439 36.163 1.00 55.22 104 LYS A C 1
ATOM 824 O O . LYS A 1 104 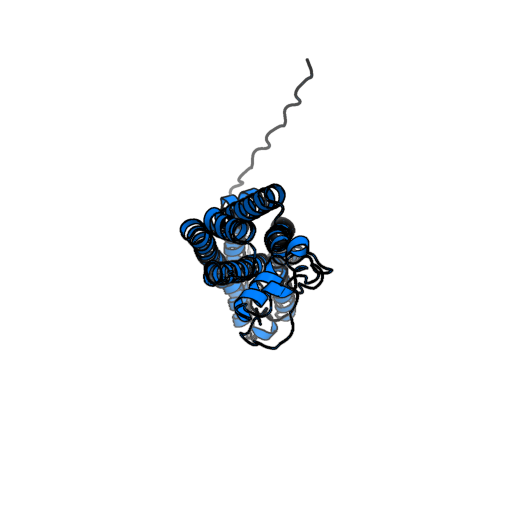? -29.326 -15.588 35.807 1.00 55.22 104 LYS A O 1
ATOM 829 N N . GLN A 1 105 ? -27.361 -14.536 35.605 1.00 57.72 105 GLN A N 1
ATOM 830 C CA . GLN A 1 105 ? -27.823 -13.618 34.552 1.00 57.72 105 GLN A CA 1
ATOM 831 C C . GLN A 1 105 ? -27.517 -14.108 33.122 1.00 57.72 105 GLN A C 1
ATOM 833 O O . GLN A 1 105 ? -27.999 -13.522 32.158 1.00 57.72 105 GLN A O 1
ATOM 838 N N . LYS A 1 106 ? -26.750 -15.201 32.969 1.00 62.16 106 LYS A N 1
ATOM 839 C CA . LYS A 1 106 ? -26.413 -15.778 31.653 1.00 62.16 106 LYS A CA 1
ATOM 840 C C . LYS A 1 106 ? -27.545 -16.608 31.036 1.00 62.16 106 LYS A C 1
ATOM 842 O O . LYS A 1 106 ? -27.589 -16.736 29.818 1.00 62.16 106 LYS A O 1
ATOM 847 N N . GLU A 1 107 ? -28.433 -17.186 31.848 1.00 63.59 107 GLU A N 1
ATOM 848 C CA . GLU A 1 107 ? -29.470 -18.125 31.377 1.00 63.59 107 GLU A CA 1
ATOM 849 C C . GLU A 1 107 ? -30.579 -17.441 30.556 1.00 63.59 107 GLU A C 1
ATOM 851 O O . GLU A 1 107 ? -31.109 -18.056 29.632 1.00 63.59 107 GLU A O 1
ATOM 856 N N . ASP A 1 108 ? -30.852 -16.158 30.819 1.00 65.31 108 ASP A N 1
ATOM 857 C CA . ASP A 1 108 ? -31.877 -15.358 30.126 1.00 65.31 108 ASP A CA 1
ATOM 858 C C . ASP A 1 108 ? -31.303 -14.471 29.000 1.00 65.31 108 ASP A C 1
ATOM 860 O O . ASP A 1 108 ? -32.020 -13.689 28.371 1.00 65.31 108 ASP A O 1
ATOM 864 N N . ALA A 1 109 ? -29.995 -14.560 28.739 1.00 70.25 109 ALA A N 1
ATOM 865 C CA . ALA A 1 109 ? -29.311 -13.704 27.782 1.00 70.25 109 ALA A CA 1
ATOM 866 C C . ALA A 1 109 ? -29.594 -14.095 26.323 1.00 70.25 109 ALA A C 1
ATOM 868 O O . ALA A 1 109 ? -29.682 -15.273 25.965 1.00 70.25 109 ALA A O 1
ATOM 869 N N . ASN A 1 110 ? -29.644 -13.096 25.437 1.00 82.00 110 ASN A N 1
ATOM 870 C CA . ASN A 1 110 ? -29.548 -13.342 24.003 1.00 82.00 110 ASN A CA 1
ATOM 871 C C . ASN A 1 110 ? -28.166 -13.959 23.728 1.00 82.00 110 ASN A C 1
ATOM 873 O O . ASN A 1 110 ? -27.146 -13.310 23.941 1.00 82.00 110 ASN A O 1
ATOM 877 N N . LYS A 1 111 ? -28.146 -15.219 23.278 1.00 82.94 111 LYS A N 1
ATOM 878 C CA . LYS A 1 111 ? -26.918 -16.014 23.115 1.00 82.94 111 LYS A CA 1
ATOM 879 C C . LYS A 1 111 ? -25.903 -15.377 22.168 1.00 82.94 111 LYS A C 1
ATOM 881 O O . LYS A 1 111 ? -24.710 -15.448 22.427 1.00 82.94 111 LYS A O 1
ATOM 886 N N . GLU A 1 112 ? -26.377 -14.767 21.090 1.00 85.38 112 GLU A N 1
ATOM 887 C CA . GLU A 1 112 ? -25.538 -14.122 20.079 1.00 85.38 112 GLU A CA 1
ATOM 888 C C . GLU A 1 112 ? -24.893 -12.852 20.643 1.00 85.38 112 GLU A C 1
ATOM 890 O O . GLU A 1 112 ? -23.682 -12.679 20.602 1.00 85.38 112 GLU A O 1
ATOM 895 N N . ALA A 1 113 ? -25.693 -12.017 21.299 1.00 82.88 113 ALA A N 1
ATOM 896 C CA . ALA A 1 113 ? -25.207 -10.825 21.976 1.00 82.88 113 ALA A CA 1
ATOM 897 C C . ALA A 1 113 ? -24.275 -11.155 23.157 1.00 82.88 113 ALA A C 1
ATOM 899 O O . ALA A 1 113 ? -23.309 -10.437 23.390 1.00 82.88 113 ALA A O 1
ATOM 900 N N . LEU A 1 114 ? -24.531 -12.240 23.897 1.00 79.38 114 LEU A N 1
ATOM 901 C CA . LEU A 1 114 ? -23.628 -12.723 24.943 1.00 79.38 114 LEU A CA 1
ATOM 902 C C . LEU A 1 114 ? -22.291 -13.181 24.349 1.00 79.38 114 LEU A C 1
ATOM 904 O O . LEU A 1 114 ? -21.255 -12.862 24.918 1.00 79.38 114 LEU A O 1
ATOM 908 N N . LYS A 1 115 ? -22.306 -13.870 23.201 1.00 82.56 115 LYS A N 1
ATOM 909 C CA . LYS A 1 115 ? -21.094 -14.284 22.484 1.00 82.56 115 LYS A CA 1
ATOM 910 C C . LYS A 1 115 ? -20.259 -13.072 22.052 1.00 82.56 115 LYS A C 1
ATOM 912 O O . LYS A 1 115 ? -19.104 -12.979 22.451 1.00 82.56 115 LYS A O 1
ATOM 917 N N . VAL A 1 116 ? -20.856 -12.116 21.333 1.00 82.94 116 VAL A N 1
ATOM 918 C CA . VAL A 1 116 ? -20.176 -10.876 20.897 1.00 82.94 116 VAL A CA 1
ATOM 919 C C . VAL A 1 116 ? -19.622 -10.109 22.098 1.00 82.94 116 VAL A C 1
ATOM 921 O O . VAL A 1 116 ? -18.489 -9.632 22.087 1.00 82.94 116 VAL A O 1
ATOM 924 N N . PHE A 1 117 ? -20.405 -10.024 23.174 1.00 79.94 117 PHE A N 1
ATOM 925 C CA . PHE A 1 117 ? -19.966 -9.397 24.411 1.00 79.94 117 PHE A CA 1
ATOM 926 C C . PHE A 1 117 ? -18.745 -10.104 25.020 1.00 79.94 117 PHE A C 1
ATOM 928 O O . PHE A 1 117 ? -17.769 -9.454 25.401 1.00 79.94 117 PHE A O 1
ATOM 935 N N . GLU A 1 118 ? -18.801 -11.432 25.132 1.00 78.31 118 GLU A N 1
ATOM 936 C CA . GLU A 1 118 ? -17.723 -12.222 25.715 1.00 78.31 118 GLU A CA 1
ATOM 937 C C . GLU A 1 118 ? -16.434 -12.107 24.893 1.00 78.31 118 GLU A C 1
ATOM 939 O O . GLU A 1 118 ? -15.365 -11.961 25.486 1.00 78.31 118 GLU A O 1
ATOM 944 N N . GLU A 1 119 ? -16.535 -12.094 23.565 1.00 79.44 119 GLU A N 1
ATOM 945 C CA . GLU A 1 119 ? -15.406 -11.892 22.653 1.00 79.44 119 GLU A CA 1
ATOM 946 C C . GLU A 1 119 ? -14.746 -10.523 22.856 1.00 79.44 119 GLU A C 1
ATOM 948 O O . GLU A 1 119 ? -13.529 -10.440 23.046 1.00 79.44 119 GLU A O 1
ATOM 953 N N . TRP A 1 120 ? -15.537 -9.447 22.873 1.00 80.38 120 TRP A N 1
ATOM 954 C CA . TRP A 1 120 ? -15.015 -8.083 22.955 1.00 80.38 120 TRP A CA 1
ATOM 955 C C . TRP A 1 120 ? -14.455 -7.710 24.327 1.00 80.38 120 TRP A C 1
ATOM 957 O O . TRP A 1 120 ? -13.436 -7.023 24.382 1.00 80.38 120 TRP A O 1
ATOM 967 N N . PHE A 1 121 ? -15.065 -8.163 25.427 1.00 77.88 121 PHE A N 1
ATOM 968 C CA . PHE A 1 121 ? -14.785 -7.604 26.757 1.00 77.88 121 PHE A CA 1
ATOM 969 C C . PHE A 1 121 ? -14.227 -8.591 27.798 1.00 77.88 121 PHE A C 1
ATOM 971 O O . PHE A 1 121 ? -13.782 -8.140 28.858 1.00 77.88 121 PHE A O 1
ATOM 978 N N . SER A 1 122 ? -14.213 -9.908 27.547 1.00 71.06 122 SER A N 1
ATOM 979 C CA . SER A 1 122 ? -13.684 -10.889 28.522 1.00 71.06 122 SER A CA 1
ATOM 980 C C . SER A 1 122 ? -12.171 -11.032 28.440 1.00 71.06 122 SER A C 1
ATOM 982 O O . SER A 1 122 ? -11.610 -11.172 27.353 1.00 71.06 122 SER A O 1
ATOM 984 N N . GLU A 1 123 ? -11.495 -11.057 29.591 1.00 62.94 123 GLU A N 1
ATOM 985 C CA . GLU A 1 123 ? -10.057 -11.319 29.652 1.00 62.94 123 GLU A CA 1
ATOM 986 C C . GLU A 1 123 ? -9.833 -12.837 29.515 1.00 62.94 123 GLU A C 1
ATOM 988 O O . GLU A 1 123 ? -9.780 -13.602 30.476 1.00 62.94 123 GLU A O 1
ATOM 993 N N . GLY A 1 124 ? -9.705 -13.311 28.275 1.00 55.06 124 GLY A N 1
ATOM 994 C CA . GLY A 1 124 ? -9.180 -14.649 28.009 1.00 55.06 124 GLY A CA 1
ATOM 995 C C . GLY A 1 124 ? -7.680 -14.747 28.332 1.00 55.06 124 GLY A C 1
ATOM 996 O O . GLY A 1 124 ? -7.015 -13.763 28.652 1.00 55.06 124 GLY A O 1
ATOM 997 N N . LYS A 1 125 ? -7.077 -15.930 28.127 1.00 44.91 125 LYS A N 1
ATOM 998 C CA . LYS A 1 125 ? -5.610 -16.138 28.229 1.00 44.91 125 LYS A CA 1
ATOM 999 C C . LYS A 1 125 ? -4.772 -15.227 27.305 1.00 44.91 125 LYS A C 1
ATOM 1001 O O . LYS A 1 125 ? -3.555 -15.193 27.455 1.00 44.91 125 LYS A O 1
ATOM 1006 N N . LYS A 1 126 ? -5.409 -14.536 26.351 1.00 47.66 126 LYS A N 1
ATOM 1007 C CA . LYS A 1 126 ? -4.805 -13.648 25.347 1.00 47.66 126 LYS A CA 1
ATOM 1008 C C . LYS A 1 126 ? -5.237 -12.173 25.481 1.00 47.66 126 LYS A C 1
ATOM 1010 O O . LYS A 1 126 ? -4.946 -11.399 24.581 1.00 47.66 126 LYS A O 1
ATOM 1015 N N . GLY A 1 127 ? -5.916 -11.774 26.561 1.00 58.34 127 GLY A N 1
ATOM 1016 C CA . GLY A 1 127 ? -6.530 -10.438 26.677 1.00 58.34 127 GLY A CA 1
ATOM 1017 C C . GLY A 1 127 ? -7.908 -10.347 26.004 1.00 58.34 127 GLY A C 1
ATOM 1018 O O . GLY A 1 127 ? -8.438 -11.364 25.557 1.00 58.34 127 GLY A O 1
ATOM 1019 N N . THR A 1 128 ? -8.500 -9.150 25.977 1.00 67.94 128 THR A N 1
ATOM 1020 C CA . THR A 1 128 ? -9.799 -8.867 25.334 1.00 67.94 128 THR A CA 1
ATOM 1021 C C . THR A 1 128 ? -9.627 -8.669 23.820 1.00 67.94 128 THR A C 1
ATOM 1023 O O . THR A 1 128 ? -8.615 -8.097 23.400 1.00 67.94 128 THR A O 1
ATOM 1026 N N . LYS A 1 129 ? -10.601 -9.085 22.982 1.00 70.25 129 LYS A N 1
ATOM 1027 C CA . LYS A 1 129 ? -10.586 -8.763 21.533 1.00 70.25 129 LYS A CA 1
ATOM 1028 C C . LYS A 1 129 ? -10.486 -7.251 21.328 1.00 70.25 129 LYS A C 1
ATOM 1030 O O . LYS A 1 129 ? -9.719 -6.819 20.484 1.00 70.25 129 LYS A O 1
ATOM 1035 N N . PHE A 1 130 ? -11.130 -6.468 22.197 1.00 72.62 130 PHE A N 1
ATOM 1036 C CA . PHE A 1 130 ? -11.034 -5.011 22.225 1.00 72.62 130 PHE A CA 1
ATOM 1037 C C . PHE A 1 130 ? -9.587 -4.477 22.262 1.00 72.62 130 PHE A C 1
ATOM 1039 O O . PHE A 1 130 ? -9.196 -3.721 21.381 1.00 72.62 130 PHE A O 1
ATOM 1046 N N . LEU A 1 131 ? -8.762 -4.849 23.251 1.00 70.44 131 LEU A N 1
ATOM 1047 C CA . LEU A 1 131 ? -7.394 -4.308 23.337 1.00 70.44 131 LEU A CA 1
ATOM 1048 C C . LEU A 1 131 ? -6.498 -4.854 22.226 1.00 70.44 131 LEU A C 1
ATOM 1050 O O . LEU A 1 131 ? -5.649 -4.130 21.708 1.00 70.44 131 LEU A O 1
ATOM 1054 N N . ASN A 1 132 ? -6.681 -6.124 21.867 1.00 75.06 132 ASN A N 1
ATOM 1055 C CA . ASN A 1 132 ? -5.901 -6.751 20.808 1.00 75.06 132 ASN A CA 1
ATOM 1056 C C . ASN A 1 132 ? -6.174 -6.090 19.459 1.00 75.06 132 ASN A C 1
ATOM 1058 O O . ASN A 1 132 ? -5.227 -5.779 18.754 1.00 75.06 132 ASN A O 1
ATOM 1062 N N . PHE A 1 133 ? -7.431 -5.774 19.163 1.00 77.94 133 PHE A N 1
ATOM 1063 C CA . PHE A 1 133 ? -7.849 -5.043 17.975 1.00 77.94 133 PHE A CA 1
ATOM 1064 C C . PHE A 1 133 ? -7.076 -3.727 17.801 1.00 77.94 133 PHE A C 1
ATOM 1066 O O . PHE A 1 133 ? -6.312 -3.578 16.854 1.00 77.94 133 PHE A O 1
ATOM 1073 N N . PHE A 1 134 ? -7.163 -2.802 18.766 1.00 81.88 134 PHE A N 1
ATOM 1074 C CA . PHE A 1 134 ? -6.537 -1.475 18.630 1.00 81.88 134 PHE A CA 1
ATOM 1075 C C . PHE A 1 134 ? -5.007 -1.510 18.716 1.00 81.88 134 PHE A C 1
ATOM 1077 O O . PHE A 1 134 ? -4.331 -0.555 18.319 1.00 81.88 134 PHE A O 1
ATOM 1084 N N . ASN A 1 135 ? -4.439 -2.568 19.294 1.00 81.44 135 ASN A N 1
ATOM 1085 C CA . ASN A 1 135 ? -2.999 -2.791 19.263 1.00 81.44 135 ASN A CA 1
ATOM 1086 C C . ASN A 1 135 ? -2.560 -3.342 17.908 1.00 81.44 135 ASN A C 1
ATOM 1088 O O . ASN A 1 135 ? -1.563 -2.866 17.376 1.00 81.44 135 ASN A O 1
ATOM 1092 N N . ASN A 1 136 ? -3.321 -4.274 17.337 1.00 81.25 136 ASN A N 1
ATOM 1093 C CA . ASN A 1 136 ? -3.058 -4.845 16.025 1.00 81.25 136 ASN A CA 1
ATOM 1094 C C . ASN A 1 136 ? -3.186 -3.785 14.933 1.00 81.25 136 ASN A C 1
ATOM 1096 O O . ASN A 1 136 ? -2.230 -3.601 14.193 1.00 81.25 136 ASN A O 1
ATOM 1100 N N . SER A 1 137 ? -4.283 -3.019 14.892 1.00 83.44 137 SER A N 1
ATOM 1101 C CA . SER A 1 137 ? -4.481 -1.939 13.913 1.00 83.44 137 SER A CA 1
ATOM 1102 C C . SER A 1 137 ? -3.296 -0.972 13.875 1.00 83.44 137 SER A C 1
ATOM 1104 O O . SER A 1 137 ? -2.782 -0.643 12.810 1.00 83.44 137 SER A O 1
ATOM 1106 N N . VAL A 1 138 ? -2.799 -0.553 15.045 1.00 87.12 138 VAL A N 1
ATOM 1107 C CA . VAL A 1 138 ? -1.622 0.325 15.132 1.00 87.12 138 VAL A CA 1
ATOM 1108 C C . VAL A 1 138 ? -0.344 -0.404 14.718 1.00 87.12 138 VAL A C 1
ATOM 1110 O O . VAL A 1 138 ? 0.446 0.166 13.970 1.00 87.12 138 VAL A O 1
ATOM 1113 N N . ALA A 1 139 ? -0.146 -1.646 15.164 1.00 85.94 139 ALA A N 1
ATOM 1114 C CA . ALA A 1 139 ? 1.037 -2.434 14.830 1.00 85.94 139 ALA A CA 1
ATOM 1115 C C . ALA A 1 139 ? 1.158 -2.693 13.319 1.00 85.94 139 ALA A C 1
ATOM 1117 O O . ALA A 1 139 ? 2.252 -2.566 12.779 1.00 85.94 139 ALA A O 1
ATOM 1118 N N . ILE A 1 140 ? 0.046 -2.976 12.635 1.00 85.44 140 ILE A N 1
ATOM 1119 C CA . ILE A 1 140 ? -0.022 -3.152 11.176 1.00 85.44 140 ILE A CA 1
ATOM 1120 C C . ILE A 1 140 ? 0.448 -1.881 10.465 1.00 85.44 140 ILE A C 1
ATOM 1122 O O . ILE A 1 140 ? 1.273 -1.933 9.556 1.00 85.44 140 ILE A O 1
ATOM 1126 N N . ILE A 1 141 ? -0.022 -0.713 10.910 1.00 89.12 141 ILE A N 1
ATOM 1127 C CA . ILE A 1 141 ? 0.378 0.570 10.323 1.00 89.12 141 ILE A CA 1
ATOM 1128 C C . ILE A 1 141 ? 1.852 0.882 10.600 1.00 89.12 141 ILE A C 1
ATOM 1130 O O . ILE A 1 141 ? 2.554 1.380 9.723 1.00 89.12 141 ILE A O 1
ATOM 1134 N N . GLU A 1 142 ? 2.341 0.619 11.811 1.00 89.62 142 GLU A N 1
ATOM 1135 C CA . GLU A 1 142 ? 3.747 0.840 12.171 1.00 89.62 142 GLU A CA 1
ATOM 1136 C C . GLU A 1 142 ? 4.698 -0.091 11.405 1.00 89.62 142 GLU A C 1
ATOM 1138 O O . GLU A 1 142 ? 5.778 0.333 10.971 1.00 89.62 142 GLU A O 1
ATOM 1143 N N . ASP A 1 143 ? 4.292 -1.342 11.200 1.00 86.44 143 ASP A N 1
ATOM 1144 C CA . ASP A 1 143 ? 5.013 -2.289 10.359 1.00 86.44 143 ASP A CA 1
ATOM 1145 C C . ASP A 1 143 ? 5.017 -1.816 8.900 1.00 86.44 143 ASP A C 1
ATOM 1147 O O . ASP A 1 143 ? 6.086 -1.679 8.297 1.00 86.44 143 ASP A O 1
ATOM 1151 N N . ALA A 1 144 ? 3.856 -1.413 8.373 1.00 88.81 144 ALA A N 1
ATOM 1152 C CA . ALA A 1 144 ? 3.739 -0.848 7.035 1.00 88.81 144 ALA A CA 1
ATOM 1153 C C . ALA A 1 144 ? 4.660 0.367 6.835 1.00 88.81 144 ALA A C 1
ATOM 1155 O O . ALA A 1 144 ? 5.436 0.418 5.880 1.00 88.81 144 ALA A O 1
ATOM 1156 N N . GLU A 1 145 ? 4.655 1.321 7.767 1.00 91.00 145 GLU A N 1
ATOM 1157 C CA . GLU A 1 145 ? 5.551 2.481 7.757 1.00 91.00 145 GLU A CA 1
ATOM 1158 C C . GLU A 1 145 ? 7.036 2.090 7.734 1.00 91.00 145 GLU A C 1
ATOM 1160 O O . GLU A 1 145 ? 7.834 2.734 7.046 1.00 91.00 145 GLU A O 1
ATOM 1165 N N . THR A 1 146 ? 7.417 1.059 8.492 1.00 89.50 146 THR A N 1
ATOM 1166 C CA . THR A 1 146 ? 8.799 0.562 8.576 1.00 89.50 146 THR A CA 1
ATOM 1167 C C . THR A 1 146 ? 9.234 -0.095 7.268 1.00 89.50 146 THR A C 1
ATOM 1169 O O . THR A 1 146 ? 10.344 0.138 6.770 1.00 89.50 146 THR A O 1
ATOM 1172 N N . GLN A 1 147 ? 8.353 -0.898 6.675 1.00 88.69 147 GLN A N 1
ATOM 1173 C CA . GLN A 1 147 ? 8.615 -1.552 5.402 1.00 88.69 147 GLN A CA 1
ATOM 1174 C C . GLN A 1 147 ? 8.650 -0.548 4.236 1.00 88.69 147 GLN A C 1
ATOM 1176 O O . GLN A 1 147 ? 9.535 -0.635 3.378 1.00 88.69 147 GLN A O 1
ATOM 1181 N N . ILE A 1 148 ? 7.763 0.455 4.233 1.00 91.12 148 ILE A N 1
ATOM 1182 C CA . ILE A 1 148 ? 7.785 1.563 3.267 1.00 91.12 148 ILE A CA 1
ATOM 1183 C C . ILE A 1 148 ? 9.125 2.295 3.341 1.00 91.12 148 ILE A C 1
ATOM 1185 O O . ILE A 1 148 ? 9.792 2.433 2.316 1.00 91.12 148 ILE A O 1
ATOM 1189 N N . ASP A 1 149 ? 9.567 2.699 4.536 1.00 89.75 149 ASP A N 1
ATOM 1190 C CA . ASP A 1 149 ? 10.856 3.382 4.715 1.00 89.75 149 ASP A CA 1
ATOM 1191 C C . ASP A 1 149 ? 12.025 2.538 4.178 1.00 89.75 149 ASP A C 1
ATOM 1193 O O . ASP A 1 149 ? 12.859 3.013 3.401 1.00 89.75 149 ASP A O 1
ATOM 1197 N N . THR A 1 150 ? 12.024 1.240 4.491 1.00 89.62 150 THR A N 1
ATOM 1198 C CA . THR A 1 150 ? 13.028 0.289 3.996 1.00 89.62 150 THR A CA 1
ATOM 1199 C C . THR A 1 150 ? 13.087 0.251 2.466 1.00 89.62 150 THR A C 1
ATOM 1201 O O . THR A 1 150 ? 14.175 0.232 1.882 1.00 89.62 150 THR A O 1
ATOM 1204 N N . ASN A 1 151 ? 11.941 0.253 1.786 1.00 91.25 151 ASN A N 1
ATOM 1205 C CA . ASN A 1 151 ? 11.903 0.212 0.326 1.00 91.25 151 ASN A CA 1
ATOM 1206 C C . ASN A 1 151 ? 12.210 1.556 -0.327 1.00 91.25 151 ASN A C 1
ATOM 1208 O O . ASN A 1 151 ? 12.903 1.570 -1.344 1.00 91.25 151 ASN A O 1
ATOM 1212 N N . LEU A 1 152 ? 11.798 2.678 0.269 1.00 90.88 152 LEU A N 1
ATOM 1213 C CA . LEU A 1 152 ? 12.196 4.013 -0.187 1.00 90.88 152 LEU A CA 1
ATOM 1214 C C . LEU A 1 152 ? 13.724 4.159 -0.196 1.00 90.88 152 LEU A C 1
ATOM 1216 O O . LEU A 1 152 ? 14.295 4.682 -1.156 1.00 90.88 152 LEU A O 1
ATOM 1220 N N . VAL A 1 153 ? 14.413 3.607 0.811 1.00 88.19 153 VAL A N 1
ATOM 1221 C CA . VAL A 1 153 ? 15.883 3.558 0.835 1.00 88.19 153 VAL A CA 1
ATOM 1222 C C . VAL A 1 153 ? 16.447 2.738 -0.333 1.00 88.19 153 VAL A C 1
ATOM 1224 O O . VAL A 1 153 ? 17.387 3.198 -0.986 1.00 88.19 153 VAL A O 1
ATOM 1227 N N . LYS A 1 154 ? 15.881 1.562 -0.639 1.00 88.25 154 LYS A N 1
ATOM 1228 C CA . LYS A 1 154 ? 16.322 0.717 -1.772 1.00 88.25 154 LYS A CA 1
ATOM 1229 C C . LYS A 1 154 ? 16.100 1.388 -3.132 1.00 88.25 154 LYS A C 1
ATOM 1231 O O . LYS A 1 154 ? 16.936 1.272 -4.026 1.00 88.25 154 LYS A O 1
ATOM 1236 N N . ILE A 1 155 ? 14.981 2.089 -3.294 1.00 88.50 155 ILE A N 1
ATOM 1237 C CA . ILE A 1 155 ? 14.645 2.839 -4.512 1.00 88.50 155 ILE A CA 1
ATOM 1238 C C . ILE A 1 155 ? 15.639 3.984 -4.700 1.00 88.50 155 ILE A C 1
ATOM 1240 O O . ILE A 1 155 ? 16.198 4.148 -5.781 1.00 88.50 155 ILE A O 1
ATOM 1244 N N . LYS A 1 156 ? 15.935 4.724 -3.626 1.00 81.19 156 LYS A N 1
ATOM 1245 C CA . LYS A 1 156 ? 16.880 5.847 -3.639 1.00 81.19 156 LYS A CA 1
ATOM 1246 C C . LYS A 1 156 ? 18.294 5.444 -4.037 1.00 81.19 156 LYS A C 1
ATOM 1248 O O . LYS A 1 156 ? 18.988 6.215 -4.697 1.00 81.19 156 LYS A O 1
ATOM 1253 N N . THR A 1 157 ? 18.755 4.270 -3.619 1.00 79.69 157 THR A N 1
ATOM 1254 C CA . THR A 1 157 ? 20.079 3.781 -4.019 1.00 79.69 157 THR A CA 1
ATOM 1255 C C . THR A 1 157 ? 20.103 3.257 -5.454 1.00 79.69 157 THR A C 1
ATOM 1257 O O . THR A 1 157 ? 21.139 2.733 -5.859 1.00 79.69 157 THR A O 1
ATOM 1260 N N . ASN A 1 158 ? 19.010 3.437 -6.221 1.00 69.75 158 ASN A N 1
ATOM 1261 C CA . ASN A 1 158 ? 18.816 2.912 -7.570 1.00 69.75 158 ASN A CA 1
ATOM 1262 C C . ASN A 1 158 ? 19.293 1.466 -7.617 1.00 69.75 158 ASN A C 1
ATOM 1264 O O . ASN A 1 158 ? 20.253 1.195 -8.345 1.00 69.75 158 ASN A O 1
ATOM 1268 N N . GLY A 1 159 ? 18.689 0.626 -6.753 1.00 73.75 159 GLY A N 1
ATOM 1269 C CA . GLY A 1 159 ? 19.105 -0.738 -6.401 1.00 73.75 159 GLY A CA 1
ATOM 1270 C C . GLY A 1 159 ? 19.899 -1.455 -7.487 1.00 73.75 159 GLY A C 1
ATOM 1271 O O . GLY A 1 159 ? 19.645 -1.260 -8.671 1.00 73.75 159 GLY A O 1
ATOM 1272 N N . THR A 1 160 ? 20.891 -2.254 -7.094 1.00 84.81 160 THR A N 1
ATOM 1273 C CA . THR A 1 160 ? 21.949 -2.778 -7.976 1.00 84.81 160 THR A CA 1
ATOM 1274 C C . THR A 1 160 ? 21.452 -3.235 -9.354 1.00 84.81 160 THR A C 1
ATOM 1276 O O . THR A 1 160 ? 22.102 -2.942 -10.352 1.00 84.81 160 THR A O 1
ATOM 1279 N N . GLU A 1 161 ? 20.270 -3.840 -9.438 1.00 91.25 161 GLU A N 1
ATOM 1280 C CA . GLU A 1 161 ? 19.586 -4.251 -10.663 1.00 91.25 161 GLU A CA 1
ATOM 1281 C C . GLU A 1 161 ? 19.315 -3.106 -11.661 1.00 91.25 161 GLU A C 1
ATOM 1283 O O . GLU A 1 161 ? 19.588 -3.256 -12.853 1.00 91.25 161 GLU A O 1
ATOM 1288 N N . LEU A 1 162 ? 18.814 -1.950 -11.210 1.00 90.94 162 LEU A N 1
ATOM 1289 C CA . LEU A 1 162 ? 18.568 -0.774 -12.058 1.00 90.94 162 LEU A CA 1
ATOM 1290 C C . LEU A 1 162 ? 19.879 -0.139 -12.538 1.00 90.94 162 LEU A C 1
ATOM 1292 O O . LEU A 1 162 ? 19.994 0.259 -13.701 1.00 90.94 162 LEU A O 1
ATOM 1296 N N . THR A 1 163 ? 20.889 -0.087 -11.666 1.00 89.38 163 THR A N 1
ATOM 1297 C CA . THR A 1 163 ? 22.224 0.420 -12.019 1.00 89.38 163 THR A CA 1
ATOM 1298 C C . THR A 1 163 ? 22.924 -0.494 -13.034 1.00 89.38 163 THR A C 1
ATOM 1300 O O . THR A 1 163 ? 23.498 -0.015 -14.017 1.00 89.38 163 THR A O 1
ATOM 1303 N N . GLU A 1 164 ? 22.842 -1.815 -12.845 1.00 91.56 164 GLU A N 1
ATOM 1304 C CA . GLU A 1 164 ? 23.339 -2.813 -13.799 1.00 91.56 164 GLU A CA 1
ATOM 1305 C C . GLU A 1 164 ? 22.632 -2.686 -15.151 1.00 91.56 164 GLU A C 1
ATOM 1307 O O . GLU A 1 164 ? 23.289 -2.718 -16.194 1.00 91.56 164 GLU A O 1
ATOM 1312 N N . PHE A 1 165 ? 21.315 -2.463 -15.148 1.00 94.94 165 PHE A N 1
ATOM 1313 C CA . PHE A 1 165 ? 20.546 -2.273 -16.374 1.00 94.94 165 PHE A CA 1
ATOM 1314 C C . PHE A 1 165 ? 20.942 -0.999 -17.126 1.00 94.94 165 PHE A C 1
ATOM 1316 O O . PHE A 1 165 ? 21.103 -1.030 -18.348 1.00 94.94 165 PHE A O 1
ATOM 1323 N N . SER A 1 166 ? 21.177 0.104 -16.406 1.00 92.38 166 SER A N 1
ATOM 1324 C CA . SER A 1 166 ? 21.715 1.335 -17.000 1.00 92.38 166 SER A CA 1
ATOM 1325 C C . SER A 1 166 ? 23.082 1.096 -17.630 1.00 92.38 166 SER A C 1
ATOM 1327 O O . SER A 1 166 ? 23.302 1.416 -18.797 1.00 92.38 166 SER A O 1
ATOM 1329 N N . THR A 1 167 ? 23.973 0.433 -16.892 1.00 91.88 167 THR A N 1
ATOM 1330 C CA . THR A 1 167 ? 25.327 0.108 -17.357 1.00 91.88 167 THR A CA 1
ATOM 1331 C C . THR A 1 167 ? 25.293 -0.791 -18.598 1.00 91.88 167 THR A C 1
ATOM 1333 O O . THR A 1 167 ? 26.070 -0.597 -19.537 1.00 91.88 167 THR A O 1
ATOM 1336 N N . PHE A 1 168 ? 24.370 -1.756 -18.650 1.00 92.81 168 PHE A N 1
ATOM 1337 C CA . PHE A 1 168 ? 24.155 -2.597 -19.826 1.00 92.81 168 PHE A CA 1
ATOM 1338 C C . PHE A 1 168 ? 23.843 -1.748 -21.068 1.00 92.81 168 PHE A C 1
ATOM 1340 O O . PHE A 1 168 ? 24.495 -1.914 -22.097 1.00 92.81 168 PHE A O 1
ATOM 1347 N N . PHE A 1 169 ? 22.918 -0.789 -20.972 1.00 91.94 169 PHE A N 1
ATOM 1348 C CA . PHE A 1 169 ? 22.571 0.083 -22.099 1.00 91.94 169 PHE A CA 1
ATOM 1349 C C . PHE A 1 169 ? 23.654 1.101 -22.469 1.00 91.94 169 PHE A C 1
ATOM 1351 O O . PHE A 1 169 ? 23.884 1.340 -23.657 1.00 91.94 169 PHE A O 1
ATOM 1358 N N . GLU A 1 170 ? 24.368 1.649 -21.488 1.00 88.06 170 GLU A N 1
ATOM 1359 C CA . GLU A 1 170 ? 25.455 2.612 -21.704 1.00 88.06 170 GLU A CA 1
ATOM 1360 C C . GLU A 1 170 ? 26.678 1.980 -22.387 1.00 88.06 170 GLU A C 1
ATOM 1362 O O . GLU A 1 170 ? 27.333 2.612 -23.215 1.00 88.06 170 GLU A O 1
ATOM 1367 N N . THR A 1 171 ? 26.972 0.708 -22.101 1.00 86.69 171 THR A N 1
ATOM 1368 C CA . THR A 1 171 ? 28.146 0.005 -22.654 1.00 86.69 171 THR A CA 1
ATOM 1369 C C . THR A 1 171 ? 27.933 -0.566 -24.059 1.00 86.69 171 THR A C 1
ATOM 1371 O O . THR A 1 171 ? 28.897 -0.972 -24.720 1.00 86.69 171 THR A O 1
ATOM 1374 N N . LEU A 1 172 ? 26.691 -0.574 -24.557 1.00 82.81 172 LEU A N 1
ATOM 1375 C CA . LEU A 1 172 ? 26.347 -1.155 -25.856 1.00 82.81 172 LEU A CA 1
ATOM 1376 C C . LEU A 1 172 ? 26.860 -0.339 -27.053 1.00 82.81 172 LEU A C 1
ATOM 1378 O O . LEU A 1 172 ? 27.096 -0.931 -28.101 1.00 82.81 172 LEU A O 1
ATOM 1382 N N . ASN A 1 173 ? 27.088 0.978 -26.947 1.00 76.12 173 ASN A N 1
ATOM 1383 C CA . ASN A 1 173 ? 27.505 1.835 -28.077 1.00 76.12 173 ASN A CA 1
ATOM 1384 C C . ASN A 1 173 ? 26.710 1.524 -29.371 1.00 76.12 173 ASN A C 1
ATOM 1386 O O . ASN A 1 173 ? 25.486 1.629 -29.368 1.00 76.12 173 ASN A O 1
ATOM 1390 N N . ASN A 1 174 ? 27.368 1.092 -30.455 1.00 73.44 174 ASN A N 1
ATOM 1391 C CA . ASN A 1 174 ? 26.743 0.669 -31.720 1.00 73.44 174 ASN A CA 1
ATOM 1392 C C . ASN A 1 174 ? 26.589 -0.859 -31.860 1.00 73.44 174 ASN A C 1
ATOM 1394 O O . ASN A 1 174 ? 26.210 -1.345 -32.922 1.00 73.44 174 ASN A O 1
ATOM 1398 N N . LYS A 1 175 ? 26.881 -1.625 -30.805 1.00 84.00 175 LYS A N 1
ATOM 1399 C CA . LYS A 1 175 ? 26.806 -3.088 -30.819 1.00 84.00 175 LYS A CA 1
ATOM 1400 C C . LYS A 1 175 ? 25.359 -3.568 -30.803 1.00 84.00 175 LYS A C 1
ATOM 1402 O O . LYS A 1 175 ? 24.471 -2.896 -30.267 1.00 84.00 175 LYS A O 1
ATOM 1407 N N . GLU A 1 176 ? 25.162 -4.754 -31.366 1.00 88.12 176 GLU A N 1
ATOM 1408 C CA . GLU A 1 176 ? 23.901 -5.486 -31.302 1.00 88.12 176 GLU A CA 1
ATOM 1409 C C . GLU A 1 176 ? 23.627 -5.972 -29.874 1.00 88.12 176 GLU A C 1
ATOM 1411 O O . GLU A 1 176 ? 24.538 -6.420 -29.171 1.00 88.12 176 GLU A O 1
ATOM 1416 N N . ILE A 1 177 ? 22.369 -5.885 -29.448 1.00 88.75 177 ILE A N 1
ATOM 1417 C CA . ILE A 1 177 ? 21.929 -6.416 -28.161 1.00 88.75 177 ILE A CA 1
ATOM 1418 C C . ILE A 1 177 ? 21.876 -7.942 -28.223 1.00 88.75 177 ILE A C 1
ATOM 1420 O O . ILE A 1 177 ? 21.255 -8.522 -29.109 1.00 88.75 177 ILE A O 1
ATOM 1424 N N . ASN A 1 178 ? 22.492 -8.594 -27.237 1.00 89.94 178 ASN A N 1
ATOM 1425 C CA . ASN A 1 178 ? 22.292 -10.016 -27.002 1.00 89.94 178 ASN A CA 1
ATOM 1426 C C . ASN A 1 178 ? 20.962 -10.234 -26.261 1.00 89.94 178 ASN A C 1
ATOM 1428 O O . ASN A 1 178 ? 20.793 -9.776 -25.129 1.00 89.94 178 ASN A O 1
ATOM 1432 N N . ASP A 1 179 ? 20.045 -10.967 -26.893 1.00 89.56 179 ASP A N 1
ATOM 1433 C CA . ASP A 1 179 ? 18.709 -11.255 -26.358 1.00 89.56 179 ASP A CA 1
ATOM 1434 C C . ASP A 1 179 ? 18.744 -11.925 -24.981 1.00 89.56 179 ASP A C 1
ATOM 1436 O O . ASP A 1 179 ? 17.972 -11.552 -24.101 1.00 89.56 179 ASP A O 1
ATOM 1440 N N . SER A 1 180 ? 19.657 -12.878 -24.766 1.00 90.50 180 SER A N 1
ATOM 1441 C CA . SER A 1 180 ? 19.770 -13.604 -23.494 1.00 90.50 180 SER A CA 1
ATOM 1442 C C . SER A 1 180 ? 20.293 -12.717 -22.362 1.00 90.50 180 SER A C 1
ATOM 1444 O O . SER A 1 180 ? 19.814 -12.806 -21.228 1.00 90.50 180 SER A O 1
ATOM 1446 N N . ASP A 1 181 ? 21.221 -11.804 -22.667 1.00 91.50 181 ASP A N 1
ATOM 1447 C CA . ASP A 1 181 ? 21.713 -10.833 -21.691 1.00 91.50 181 ASP A CA 1
ATOM 1448 C C . ASP A 1 181 ? 20.630 -9.807 -21.350 1.00 91.50 181 ASP A C 1
ATOM 1450 O O . ASP A 1 181 ? 20.431 -9.503 -20.170 1.00 91.50 181 ASP A O 1
ATOM 1454 N N . LEU A 1 182 ? 19.897 -9.301 -22.348 1.00 93.62 182 LEU A N 1
ATOM 1455 C CA . LEU A 1 182 ? 18.790 -8.378 -22.105 1.00 93.62 182 LEU A CA 1
ATOM 1456 C C . LEU A 1 182 ? 17.668 -9.057 -21.309 1.00 93.62 182 LEU A C 1
ATOM 1458 O O . LEU A 1 182 ? 17.203 -8.493 -20.324 1.00 93.62 182 LEU A O 1
ATOM 1462 N N . GLN A 1 183 ? 17.289 -10.286 -21.663 1.00 93.62 183 GLN A N 1
ATOM 1463 C CA . GLN A 1 183 ? 16.314 -11.080 -20.915 1.00 93.62 183 GLN A CA 1
ATOM 1464 C C . GLN A 1 183 ? 16.720 -11.241 -19.443 1.00 93.62 183 GLN A C 1
ATOM 1466 O O . GLN A 1 183 ? 15.896 -11.035 -18.552 1.00 93.62 183 GLN A O 1
ATOM 1471 N N . ARG A 1 184 ? 17.988 -11.573 -19.163 1.00 92.94 184 ARG A N 1
ATOM 1472 C CA . ARG A 1 184 ? 18.490 -11.689 -17.785 1.00 92.94 184 ARG A CA 1
ATOM 1473 C C . ARG A 1 184 ? 18.381 -10.365 -17.025 1.00 92.94 184 ARG A C 1
ATOM 1475 O O . ARG A 1 184 ? 17.991 -10.374 -15.861 1.00 92.94 184 ARG A O 1
ATOM 1482 N N . ASN A 1 185 ? 18.721 -9.245 -17.660 1.00 94.12 185 ASN A N 1
ATOM 1483 C CA . ASN A 1 185 ? 18.611 -7.930 -17.028 1.00 94.12 185 ASN A CA 1
ATOM 1484 C C . ASN A 1 185 ? 17.149 -7.523 -16.786 1.00 94.12 185 ASN A C 1
ATOM 1486 O O . ASN A 1 185 ? 16.830 -7.051 -15.700 1.00 94.12 185 ASN A O 1
ATOM 1490 N N . LEU A 1 186 ? 16.251 -7.771 -17.745 1.00 95.00 186 LEU A N 1
ATOM 1491 C CA . LEU A 1 186 ? 14.818 -7.505 -17.592 1.00 95.00 186 LEU A CA 1
ATOM 1492 C C . LEU A 1 186 ? 14.219 -8.262 -16.401 1.00 95.00 186 LEU A C 1
ATOM 1494 O O . LEU A 1 186 ? 13.477 -7.668 -15.625 1.00 95.00 186 LEU A O 1
ATOM 1498 N N . LYS A 1 187 ? 14.593 -9.535 -16.209 1.00 93.44 187 LYS A N 1
ATOM 1499 C CA . LYS A 1 187 ? 14.175 -10.328 -15.039 1.00 93.44 187 LYS A CA 1
ATOM 1500 C C . LYS A 1 187 ? 14.640 -9.720 -13.721 1.00 93.44 187 LYS A C 1
ATOM 1502 O O . LYS A 1 187 ? 13.859 -9.631 -12.783 1.00 93.44 187 LYS A O 1
ATOM 1507 N N . LYS A 1 188 ? 15.905 -9.295 -13.648 1.00 93.56 188 LYS A N 1
ATOM 1508 C CA . LYS A 1 188 ? 16.461 -8.648 -12.450 1.00 93.56 188 LYS A CA 1
ATOM 1509 C C . LYS A 1 188 ? 15.724 -7.352 -12.122 1.00 93.56 188 LYS A C 1
ATOM 1511 O O . LYS A 1 188 ? 15.297 -7.167 -10.989 1.00 93.56 188 LYS A O 1
ATOM 1516 N N . VAL A 1 189 ? 15.531 -6.492 -13.123 1.00 94.94 189 VAL A N 1
ATOM 1517 C CA . VAL A 1 189 ? 14.796 -5.230 -12.966 1.00 94.94 189 VAL A CA 1
ATOM 1518 C C . VAL A 1 189 ? 13.367 -5.494 -12.515 1.00 94.94 189 VAL A C 1
ATOM 1520 O O . VAL A 1 189 ? 12.922 -4.892 -11.545 1.00 94.94 189 VAL A O 1
ATOM 1523 N N . TYR A 1 190 ? 12.661 -6.423 -13.161 1.00 93.12 190 TYR A N 1
ATOM 1524 C CA . TYR A 1 190 ? 11.314 -6.789 -12.739 1.00 93.12 190 TYR A CA 1
ATOM 1525 C C . TYR A 1 190 ? 11.286 -7.320 -11.305 1.00 93.12 190 TYR A C 1
ATOM 1527 O O . TYR A 1 190 ? 10.496 -6.832 -10.510 1.00 93.12 190 TYR A O 1
ATOM 1535 N N . SER A 1 191 ? 12.172 -8.252 -10.944 1.00 91.00 191 SER A N 1
ATOM 1536 C CA . SER A 1 191 ? 12.245 -8.797 -9.585 1.00 91.00 191 SER A CA 1
ATOM 1537 C C . SER A 1 191 ? 12.483 -7.699 -8.547 1.00 91.00 191 SER A C 1
ATOM 1539 O O . SER A 1 191 ? 11.865 -7.716 -7.483 1.00 91.00 191 SER A O 1
ATOM 1541 N N . PHE A 1 192 ? 13.354 -6.731 -8.840 1.00 92.50 192 PHE A N 1
ATOM 1542 C CA . PHE A 1 192 ? 13.567 -5.576 -7.973 1.00 92.50 192 PHE A CA 1
ATOM 1543 C C . PHE A 1 192 ? 12.285 -4.745 -7.832 1.00 92.50 192 PHE A C 1
ATOM 1545 O O . PHE A 1 192 ? 11.847 -4.472 -6.718 1.00 92.50 192 PHE A O 1
ATOM 1552 N N . LEU A 1 193 ? 11.645 -4.381 -8.945 1.00 93.38 193 LEU A N 1
ATOM 1553 C CA . LEU A 1 193 ? 10.430 -3.563 -8.930 1.00 93.38 193 LEU A CA 1
ATOM 1554 C C . LEU A 1 193 ? 9.248 -4.281 -8.257 1.00 93.38 193 LEU A C 1
ATOM 1556 O O . LEU A 1 193 ? 8.517 -3.658 -7.492 1.00 93.38 193 LEU A O 1
ATOM 1560 N N . ALA A 1 194 ? 9.097 -5.587 -8.472 1.00 90.75 194 ALA A N 1
ATOM 1561 C CA . ALA A 1 194 ? 8.059 -6.406 -7.855 1.00 90.75 194 ALA A CA 1
ATOM 1562 C C . ALA A 1 194 ? 8.258 -6.552 -6.343 1.00 90.75 194 ALA A C 1
ATOM 1564 O O . ALA A 1 194 ? 7.295 -6.573 -5.593 1.00 90.75 194 ALA A O 1
ATOM 1565 N N . THR A 1 195 ? 9.506 -6.613 -5.873 1.00 90.25 195 THR A N 1
ATOM 1566 C CA . THR A 1 195 ? 9.808 -6.749 -4.435 1.00 90.25 195 THR A CA 1
ATOM 1567 C C . THR A 1 195 ? 9.853 -5.423 -3.680 1.00 90.25 195 THR A C 1
ATOM 1569 O O . THR A 1 195 ? 9.904 -5.437 -2.454 1.00 90.25 195 THR A O 1
ATOM 1572 N N . THR A 1 196 ? 9.864 -4.285 -4.379 1.00 91.31 196 THR A N 1
ATOM 1573 C CA . THR A 1 196 ? 9.988 -2.957 -3.752 1.00 91.31 196 THR A CA 1
ATOM 1574 C C . THR A 1 196 ? 8.783 -2.055 -3.986 1.00 91.31 196 THR A C 1
ATOM 1576 O O . THR A 1 196 ? 8.402 -1.326 -3.075 1.00 91.31 196 THR A O 1
ATOM 1579 N N . ILE A 1 197 ? 8.167 -2.099 -5.170 1.00 93.00 197 ILE A N 1
ATOM 1580 C CA . ILE A 1 197 ? 7.071 -1.204 -5.558 1.00 93.00 197 ILE A CA 1
ATOM 1581 C C . ILE A 1 197 ? 5.734 -1.924 -5.539 1.00 93.00 197 ILE A C 1
ATOM 1583 O O . ILE A 1 197 ? 4.867 -1.560 -4.748 1.00 93.00 197 ILE A O 1
ATOM 1587 N N . PHE A 1 198 ? 5.567 -2.919 -6.412 1.00 93.12 198 PHE A N 1
ATOM 1588 C CA . PHE A 1 198 ? 4.291 -3.602 -6.578 1.00 93.12 198 PHE A CA 1
ATOM 1589 C C . PHE A 1 198 ? 4.457 -4.985 -7.196 1.00 93.12 198 PHE A C 1
ATOM 1591 O O . PHE A 1 198 ? 4.928 -5.116 -8.330 1.00 93.12 198 PHE A O 1
ATOM 1598 N N . ASP A 1 199 ? 4.007 -5.996 -6.461 1.00 87.81 199 ASP A N 1
ATOM 1599 C CA . ASP A 1 199 ? 3.855 -7.355 -6.954 1.00 87.81 199 ASP A CA 1
ATOM 1600 C C . ASP A 1 199 ? 2.399 -7.583 -7.368 1.00 87.81 199 ASP A C 1
ATOM 1602 O O . ASP A 1 199 ? 1.502 -7.638 -6.528 1.00 87.81 199 ASP A O 1
ATOM 1606 N N . LYS A 1 200 ? 2.171 -7.700 -8.679 1.00 80.06 200 LYS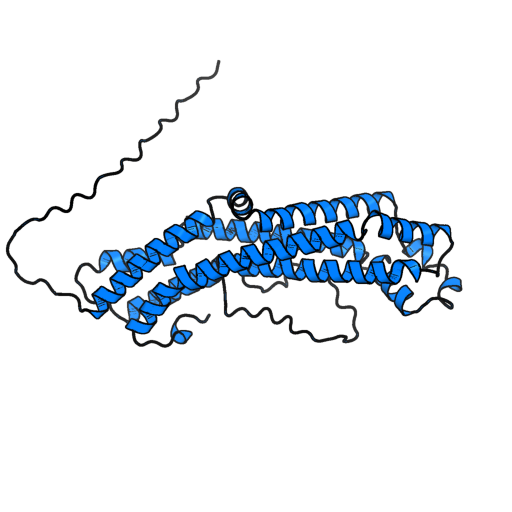 A N 1
ATOM 1607 C CA . LYS A 1 200 ? 0.838 -7.943 -9.243 1.00 80.06 200 LYS A CA 1
ATOM 1608 C C . LYS A 1 200 ? 0.399 -9.404 -9.099 1.00 80.06 200 LYS A C 1
ATOM 1610 O O . LYS A 1 200 ? -0.801 -9.674 -9.092 1.00 80.06 200 LYS A O 1
ATOM 1615 N N . ASP A 1 201 ? 1.351 -10.334 -9.058 1.00 70.94 201 ASP A N 1
ATOM 1616 C CA . ASP A 1 201 ? 1.055 -11.768 -9.003 1.00 70.94 201 ASP A CA 1
ATOM 1617 C C . ASP A 1 201 ? 0.768 -12.228 -7.578 1.00 70.94 201 ASP A C 1
ATOM 1619 O O . ASP A 1 201 ? 0.212 -13.310 -7.370 1.00 70.94 201 ASP A O 1
ATOM 1623 N N . GLU A 1 202 ? 1.101 -11.391 -6.596 1.00 67.62 202 GLU A N 1
ATOM 1624 C CA . GLU A 1 202 ? 0.587 -11.574 -5.262 1.00 67.62 202 GLU A CA 1
ATOM 1625 C C . GLU A 1 202 ? -0.925 -11.356 -5.259 1.00 67.62 202 GLU A C 1
ATOM 1627 O O . GLU A 1 202 ? -1.448 -10.241 -5.320 1.00 67.62 202 GLU A O 1
ATOM 1632 N N . LYS A 1 203 ? -1.638 -12.473 -5.174 1.00 53.91 203 LYS A N 1
ATOM 1633 C CA . LYS A 1 203 ? -3.046 -12.453 -4.841 1.00 53.91 203 LYS A CA 1
ATOM 1634 C C . LYS A 1 203 ? -3.178 -12.144 -3.359 1.00 53.91 203 LYS A C 1
ATOM 1636 O O . LYS A 1 203 ? -2.666 -12.886 -2.523 1.00 53.91 203 LYS A O 1
ATOM 1641 N N . HIS A 1 204 ? -3.965 -11.123 -3.045 1.00 51.50 204 HIS A N 1
ATOM 1642 C CA . HIS A 1 204 ? -4.719 -11.119 -1.801 1.00 51.50 204 HIS A CA 1
ATOM 1643 C C . HIS A 1 204 ? -5.772 -12.229 -1.914 1.00 51.50 204 HIS A C 1
ATOM 1645 O O . HIS A 1 204 ? -6.931 -11.974 -2.231 1.00 51.50 204 HIS A O 1
ATOM 1651 N N . ASP A 1 205 ? -5.362 -13.488 -1.738 1.00 39.34 205 ASP A N 1
ATOM 1652 C CA . ASP A 1 205 ? -6.291 -14.603 -1.549 1.00 39.34 205 ASP A CA 1
ATOM 1653 C C . ASP A 1 205 ? -6.873 -14.506 -0.123 1.00 39.34 205 ASP A C 1
ATOM 1655 O O . ASP A 1 205 ? -6.706 -15.392 0.707 1.00 39.34 205 ASP A O 1
ATOM 1659 N N . HIS A 1 206 ? -7.588 -13.414 0.152 1.00 42.78 206 HIS A N 1
ATOM 1660 C CA . HIS A 1 206 ? -8.629 -13.352 1.176 1.00 42.78 206 HIS A CA 1
ATOM 1661 C C . HIS A 1 206 ? -9.959 -13.579 0.456 1.00 42.78 206 HIS A C 1
ATOM 1663 O O . HIS A 1 206 ? -10.847 -12.734 0.401 1.00 42.78 206 HIS A O 1
ATOM 1669 N N . ALA A 1 207 ? -10.060 -14.723 -0.224 1.00 30.56 207 ALA A N 1
ATOM 1670 C CA . ALA A 1 207 ? -11.325 -15.150 -0.782 1.00 30.56 207 ALA A CA 1
ATOM 1671 C C . ALA A 1 207 ? -12.308 -15.319 0.381 1.00 30.56 207 ALA A C 1
ATOM 1673 O O . ALA A 1 207 ? -12.076 -16.136 1.271 1.00 30.56 207 ALA A O 1
ATOM 1674 N N . HIS A 1 208 ? -13.397 -14.549 0.353 1.00 38.88 208 HIS A N 1
ATOM 1675 C CA . HIS A 1 208 ? -14.584 -14.755 1.173 1.00 38.88 208 HIS A CA 1
ATOM 1676 C C . HIS A 1 208 ? -14.865 -16.251 1.362 1.00 38.88 208 HIS A C 1
ATOM 1678 O O . HIS A 1 208 ? -15.207 -16.957 0.410 1.00 38.88 208 HIS A O 1
ATOM 1684 N N . GLY A 1 209 ? -14.726 -16.732 2.592 1.00 30.55 209 GLY A N 1
ATOM 1685 C CA . GLY A 1 209 ? -14.964 -18.133 2.897 1.00 30.55 209 GLY A CA 1
ATOM 1686 C C . GLY A 1 209 ? -14.290 -18.544 4.189 1.00 30.55 209 GLY A C 1
ATOM 1687 O O . GLY A 1 209 ? -13.226 -19.142 4.166 1.00 30.55 209 GLY A O 1
ATOM 1688 N N . HIS A 1 210 ? -14.918 -18.253 5.320 1.00 28.89 210 HIS A N 1
ATOM 1689 C CA . HIS A 1 210 ? -15.727 -19.268 5.982 1.00 28.89 210 HIS A CA 1
ATOM 1690 C C . HIS A 1 210 ? -16.234 -18.731 7.322 1.00 28.89 210 HIS A C 1
ATOM 1692 O O . HIS A 1 210 ? -15.475 -18.421 8.234 1.00 28.89 210 HIS A O 1
ATOM 1698 N N . HIS A 1 211 ? -17.558 -18.723 7.452 1.00 32.53 211 HIS A N 1
ATOM 1699 C CA . HIS A 1 211 ? -18.272 -18.835 8.721 1.00 32.53 211 HIS A CA 1
ATOM 1700 C C . HIS A 1 211 ? -18.026 -20.231 9.346 1.00 32.53 211 HIS A C 1
ATOM 1702 O O . HIS A 1 211 ? -18.963 -20.891 9.788 1.00 32.53 211 HIS A O 1
ATOM 1708 N N . ASP A 1 212 ? -16.781 -20.709 9.363 1.00 27.50 212 ASP A N 1
ATOM 1709 C CA . ASP A 1 212 ? -16.437 -21.987 9.972 1.00 27.50 212 ASP A CA 1
ATOM 1710 C C . ASP A 1 212 ? -15.939 -21.703 11.383 1.00 27.50 212 ASP A C 1
ATOM 1712 O O . ASP A 1 212 ? -14.845 -21.199 11.616 1.00 27.50 212 ASP A O 1
ATOM 1716 N N . GLU A 1 213 ? -16.860 -21.949 12.307 1.00 32.81 213 GLU A N 1
ATOM 1717 C CA . GLU A 1 213 ? -16.660 -22.540 13.627 1.00 32.81 213 GLU A CA 1
ATOM 1718 C C . GLU A 1 213 ? -15.203 -22.841 14.013 1.00 32.81 213 GLU A C 1
ATOM 1720 O O . GLU A 1 213 ? -14.771 -23.983 14.018 1.00 32.81 213 GLU A O 1
ATOM 1725 N N . ASP A 1 214 ? -14.454 -21.809 14.375 1.00 30.95 214 ASP A N 1
ATOM 1726 C CA . ASP A 1 214 ? -13.541 -21.776 15.513 1.00 30.95 214 ASP A CA 1
ATOM 1727 C C . ASP A 1 214 ? -12.999 -20.352 15.614 1.00 30.95 214 ASP A C 1
ATOM 1729 O O . ASP A 1 214 ? -12.669 -19.731 14.609 1.00 30.95 214 ASP A O 1
ATOM 1733 N N . GLY A 1 215 ? -12.948 -19.804 16.831 1.00 32.50 215 GLY A N 1
ATOM 1734 C CA . GLY A 1 215 ? -12.495 -18.443 17.127 1.00 32.50 215 GLY A CA 1
ATOM 1735 C C . GLY A 1 215 ? -11.040 -18.201 16.719 1.00 32.50 215 GLY A C 1
ATOM 1736 O O . GLY A 1 215 ? -10.135 -18.200 17.563 1.00 32.50 215 GLY A O 1
ATOM 1737 N N . ALA A 1 216 ? -10.823 -17.999 15.421 1.00 36.28 216 ALA A N 1
ATOM 1738 C CA . ALA A 1 216 ? -9.556 -17.671 14.813 1.00 36.28 216 ALA A CA 1
ATOM 1739 C C . ALA A 1 216 ? -9.153 -16.278 15.284 1.00 36.28 216 ALA A C 1
ATOM 1741 O O . ALA A 1 216 ? -9.563 -15.240 14.786 1.00 36.28 216 ALA A O 1
ATOM 1742 N N . ASN A 1 217 ? -8.376 -16.311 16.357 1.00 37.47 217 ASN A N 1
ATOM 1743 C CA . ASN A 1 217 ? -7.514 -15.257 16.836 1.00 37.47 217 ASN A CA 1
ATOM 1744 C C . ASN A 1 217 ? -7.060 -14.301 15.719 1.00 37.47 217 ASN A C 1
ATOM 1746 O O . ASN A 1 217 ? -6.091 -14.600 15.029 1.00 37.47 217 ASN A O 1
ATOM 1750 N N . HIS A 1 218 ? -7.566 -13.070 15.738 1.00 42.12 218 HIS A N 1
ATOM 1751 C CA . HIS A 1 218 ? -6.777 -11.914 15.297 1.00 42.12 218 HIS A CA 1
ATOM 1752 C C . HIS A 1 218 ? -5.533 -11.701 16.191 1.00 42.12 218 HIS A C 1
ATOM 1754 O O . HIS A 1 218 ? -4.711 -10.837 15.937 1.00 42.12 218 HIS A O 1
ATOM 1760 N N . GLY A 1 219 ? -5.317 -12.523 17.227 1.00 36.44 219 GLY A N 1
ATOM 1761 C CA . GLY A 1 219 ? -4.022 -12.686 17.904 1.00 36.44 219 GLY A CA 1
ATOM 1762 C C . GLY A 1 219 ? -3.007 -13.507 17.095 1.00 36.44 219 GLY A C 1
ATOM 1763 O O . GLY A 1 219 ? -2.321 -14.352 17.681 1.00 36.44 219 GLY A O 1
ATOM 1764 N N . GLY A 1 220 ? -2.992 -13.324 15.773 1.00 34.31 220 GLY A N 1
ATOM 1765 C CA . GLY A 1 220 ? -2.031 -13.910 14.849 1.00 34.31 220 GLY A CA 1
ATOM 1766 C C . GLY A 1 220 ? -0.650 -13.308 15.079 1.00 34.31 220 GLY A C 1
ATOM 1767 O O . GLY A 1 220 ? -0.486 -12.125 15.351 1.00 34.31 220 GLY A O 1
ATOM 1768 N N . ASN A 1 221 ? 0.349 -14.170 15.064 1.00 35.28 221 ASN A N 1
ATOM 1769 C CA . ASN A 1 221 ? 1.747 -13.838 15.254 1.00 35.28 221 ASN A CA 1
ATOM 1770 C C . ASN A 1 221 ? 2.158 -12.815 14.172 1.00 35.28 221 ASN A C 1
ATOM 1772 O O . ASN A 1 221 ? 2.077 -13.147 12.995 1.00 35.28 221 ASN A O 1
ATOM 1776 N N . LEU A 1 222 ? 2.673 -11.633 14.542 1.00 42.44 222 LEU A N 1
ATOM 1777 C CA . LEU A 1 222 ? 3.269 -10.648 13.606 1.00 42.44 222 LEU A CA 1
ATOM 1778 C C . LEU A 1 222 ? 4.309 -11.275 12.644 1.00 42.44 222 LEU A C 1
ATOM 1780 O O . LEU A 1 222 ? 4.657 -10.698 11.622 1.00 42.44 222 LEU A O 1
ATOM 1784 N N . ASN A 1 223 ? 4.803 -12.473 12.970 1.00 35.41 223 ASN A N 1
ATOM 1785 C CA . ASN A 1 223 ? 5.748 -13.257 12.180 1.00 35.41 223 ASN A CA 1
ATOM 1786 C C . ASN A 1 223 ? 5.121 -14.123 11.063 1.00 35.41 223 ASN A C 1
ATOM 1788 O O . ASN A 1 223 ? 5.875 -14.803 10.371 1.00 35.41 223 ASN A O 1
ATOM 1792 N N . GLU A 1 224 ? 3.793 -14.162 10.899 1.00 34.53 224 GLU A N 1
ATOM 1793 C CA . GLU A 1 224 ? 3.114 -15.002 9.887 1.00 34.53 224 GLU A CA 1
ATOM 1794 C C . GLU A 1 224 ? 2.563 -14.223 8.679 1.00 34.53 224 GLU A C 1
ATOM 1796 O O . GLU A 1 224 ? 2.052 -14.838 7.746 1.00 34.53 224 GLU A O 1
ATOM 1801 N N . HIS A 1 225 ? 2.750 -12.900 8.618 1.00 44.66 225 HIS A N 1
ATOM 1802 C CA . HIS A 1 225 ? 2.432 -12.089 7.438 1.00 44.66 225 HIS A CA 1
ATOM 1803 C C . HIS A 1 225 ? 3.462 -12.328 6.318 1.00 44.66 225 HIS A C 1
ATOM 1805 O O . HIS A 1 225 ? 4.351 -11.514 6.069 1.00 44.66 225 HIS A O 1
ATOM 1811 N N . THR A 1 226 ? 3.374 -13.465 5.623 1.00 39.50 226 THR A N 1
ATOM 1812 C CA . THR A 1 226 ? 4.134 -13.732 4.388 1.00 39.50 226 THR A CA 1
ATOM 1813 C C . THR A 1 226 ? 3.500 -13.022 3.191 1.00 39.50 226 THR A C 1
ATOM 1815 O O . THR A 1 226 ? 3.169 -13.663 2.195 1.00 39.50 226 THR A O 1
ATOM 1818 N N . HIS A 1 227 ? 3.306 -11.709 3.310 1.00 57.81 227 HIS A N 1
ATOM 1819 C CA . HIS A 1 227 ? 2.828 -10.849 2.231 1.00 57.81 227 HIS A CA 1
ATOM 1820 C C . HIS A 1 227 ? 4.015 -10.176 1.524 1.00 57.81 227 HIS A C 1
ATOM 1822 O O . HIS A 1 227 ? 5.115 -10.073 2.074 1.00 57.81 227 HIS A O 1
ATOM 1828 N N . SER A 1 228 ? 3.832 -9.742 0.280 1.00 67.69 228 SER A N 1
ATOM 1829 C CA . SER A 1 228 ? 4.829 -9.033 -0.498 1.00 67.69 228 SER A CA 1
ATOM 1830 C C . SER A 1 228 ? 5.210 -7.794 0.270 1.00 67.69 228 SER A C 1
ATOM 1832 O O . SER A 1 228 ? 4.388 -6.942 0.596 1.00 67.69 228 SER A O 1
ATOM 1834 N N . HIS A 1 229 ? 6.507 -7.658 0.483 1.00 82.44 229 HIS A N 1
ATOM 1835 C CA . HIS A 1 229 ? 7.090 -6.481 1.094 1.00 82.44 229 HIS A CA 1
ATOM 1836 C C . HIS A 1 229 ? 7.169 -5.312 0.110 1.00 82.44 229 HIS A C 1
ATOM 1838 O O . HIS A 1 229 ? 8.062 -4.488 0.237 1.00 82.44 229 HIS A O 1
ATOM 1844 N N . ALA A 1 230 ? 6.316 -5.246 -0.908 1.00 91.19 230 ALA A N 1
ATOM 1845 C CA . ALA A 1 230 ? 6.296 -4.158 -1.873 1.00 91.19 230 ALA A CA 1
ATOM 1846 C C . ALA A 1 230 ? 5.392 -3.023 -1.377 1.00 91.19 230 ALA A C 1
ATOM 1848 O O . ALA A 1 230 ? 4.339 -3.286 -0.803 1.00 91.19 230 ALA A O 1
ATOM 1849 N N . ILE A 1 231 ? 5.790 -1.763 -1.596 1.00 92.88 231 ILE A N 1
ATOM 1850 C CA . ILE A 1 231 ? 5.112 -0.583 -1.021 1.00 92.88 231 ILE A CA 1
ATOM 1851 C C . ILE A 1 231 ? 3.597 -0.603 -1.265 1.00 92.88 231 ILE A C 1
ATOM 1853 O O . ILE A 1 231 ? 2.833 -0.396 -0.327 1.00 92.88 231 ILE A O 1
ATOM 1857 N N . ILE A 1 232 ? 3.1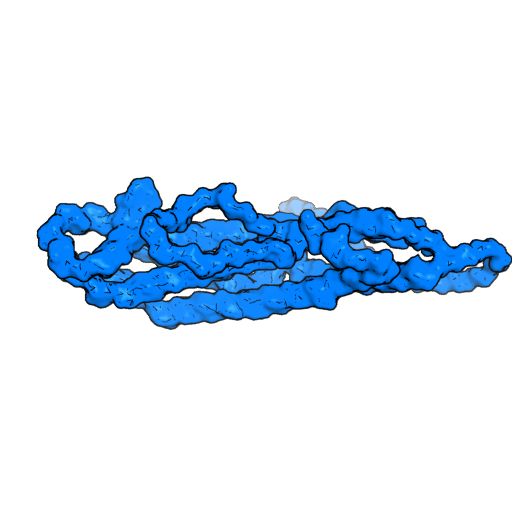56 -0.862 -2.500 1.00 93.88 232 ILE A N 1
ATOM 1858 C CA . ILE A 1 232 ? 1.726 -0.857 -2.830 1.00 93.88 232 ILE A CA 1
ATOM 1859 C C . ILE A 1 232 ? 0.994 -1.998 -2.112 1.00 93.88 232 ILE A C 1
ATOM 1861 O O . ILE A 1 232 ? -0.055 -1.755 -1.525 1.00 93.88 232 ILE A O 1
ATOM 1865 N N . ASN A 1 233 ? 1.546 -3.216 -2.122 1.00 91.69 233 ASN A N 1
ATOM 1866 C CA . ASN A 1 233 ? 0.951 -4.381 -1.456 1.00 91.69 233 ASN A CA 1
ATOM 1867 C C . ASN A 1 233 ? 0.833 -4.164 0.061 1.00 91.69 233 ASN A C 1
ATOM 1869 O O . ASN A 1 233 ? -0.226 -4.400 0.628 1.00 91.69 233 ASN A O 1
ATOM 1873 N N . ILE A 1 234 ? 1.875 -3.619 0.697 1.00 90.75 234 ILE A N 1
ATOM 1874 C CA . ILE A 1 234 ? 1.888 -3.292 2.131 1.00 90.75 234 ILE A CA 1
ATOM 1875 C C . ILE A 1 234 ? 0.757 -2.324 2.494 1.00 90.75 234 ILE A C 1
ATOM 1877 O O . ILE A 1 234 ? 0.045 -2.537 3.474 1.00 90.75 234 ILE A O 1
ATOM 1881 N N . ILE A 1 235 ? 0.581 -1.253 1.711 1.00 93.00 235 ILE A N 1
ATOM 1882 C CA . ILE A 1 235 ? -0.472 -0.265 1.979 1.00 93.00 235 ILE A CA 1
ATOM 1883 C C . ILE A 1 235 ? -1.853 -0.891 1.750 1.00 93.00 235 ILE A C 1
ATOM 1885 O O . ILE A 1 235 ? -2.751 -0.651 2.552 1.00 93.00 235 ILE A O 1
ATOM 1889 N N . LYS A 1 236 ? -2.019 -1.730 0.715 1.00 92.62 236 LYS A N 1
ATOM 1890 C CA . LYS A 1 236 ? -3.268 -2.477 0.485 1.00 92.62 236 LYS A CA 1
ATOM 1891 C C . LYS A 1 236 ? -3.624 -3.363 1.675 1.00 92.62 236 LYS A C 1
ATOM 1893 O O . LYS A 1 236 ? -4.753 -3.290 2.142 1.00 92.62 236 LYS A O 1
ATOM 1898 N N . THR A 1 237 ? -2.670 -4.142 2.190 1.00 88.56 237 THR A N 1
ATOM 1899 C CA . THR A 1 237 ? -2.882 -4.970 3.387 1.00 88.56 237 THR A CA 1
ATOM 1900 C C . THR A 1 237 ? -3.308 -4.114 4.572 1.00 88.56 237 THR A C 1
ATOM 1902 O O . THR A 1 237 ? -4.307 -4.412 5.213 1.00 88.56 237 THR A O 1
ATOM 1905 N N . ALA A 1 238 ? -2.602 -3.010 4.830 1.00 90.56 238 ALA A N 1
ATOM 1906 C CA . ALA A 1 238 ? -2.922 -2.142 5.954 1.00 90.56 238 ALA A CA 1
ATOM 1907 C C . ALA A 1 238 ? -4.313 -1.498 5.840 1.00 90.56 238 ALA A C 1
ATOM 1909 O O . ALA A 1 238 ? -4.994 -1.361 6.853 1.00 90.56 238 ALA A O 1
ATOM 1910 N N . LEU A 1 239 ? -4.741 -1.104 4.638 1.00 91.81 239 LEU A N 1
ATOM 1911 C CA . LEU A 1 239 ? -6.090 -0.586 4.402 1.00 91.81 239 LEU A CA 1
ATOM 1912 C C . LEU A 1 239 ? -7.141 -1.672 4.635 1.00 91.81 239 LEU A C 1
ATOM 1914 O O . LEU A 1 239 ? -8.053 -1.459 5.425 1.00 91.81 239 LEU A O 1
ATOM 1918 N N . HIS A 1 240 ? -6.960 -2.843 4.025 1.00 89.94 240 HIS A N 1
ATOM 1919 C CA . HIS A 1 240 ? -7.912 -3.948 4.094 1.00 89.94 240 HIS A CA 1
ATOM 1920 C C . HIS A 1 240 ? -8.088 -4.497 5.516 1.00 89.94 240 HIS A C 1
ATOM 1922 O O . HIS A 1 240 ? -9.208 -4.589 6.006 1.00 89.94 240 HIS A O 1
ATOM 1928 N N . GLU A 1 241 ? -6.994 -4.777 6.232 1.00 85.31 241 GLU A N 1
ATOM 1929 C CA . GLU A 1 241 ? -7.074 -5.278 7.612 1.00 85.31 241 GLU A CA 1
ATOM 1930 C C . GLU A 1 241 ? -7.742 -4.255 8.551 1.00 85.31 241 GLU A C 1
ATOM 1932 O O . GLU A 1 241 ? -8.402 -4.625 9.526 1.00 85.31 241 GLU A O 1
ATOM 1937 N N . ASN A 1 242 ? -7.611 -2.954 8.262 1.00 88.56 242 ASN A N 1
ATOM 1938 C CA . ASN A 1 242 ? -8.292 -1.910 9.029 1.00 88.56 242 ASN A CA 1
ATOM 1939 C C . ASN A 1 242 ? -9.738 -1.655 8.579 1.00 88.56 242 ASN A C 1
ATOM 1941 O O . ASN A 1 242 ? -10.536 -1.186 9.388 1.00 88.56 242 ASN A O 1
ATOM 1945 N N . GLU A 1 243 ? -10.096 -1.984 7.341 1.00 89.75 243 GLU A N 1
ATOM 1946 C CA . GLU A 1 243 ? -11.483 -2.010 6.873 1.00 89.75 243 GLU A CA 1
ATOM 1947 C C . GLU A 1 243 ? -12.259 -3.128 7.578 1.00 89.75 243 GLU A C 1
ATOM 1949 O O . GLU A 1 243 ? -13.254 -2.837 8.241 1.00 89.75 243 GLU A O 1
ATOM 1954 N N . GLU A 1 244 ? -11.740 -4.364 7.562 1.00 85.25 244 GLU A N 1
ATOM 1955 C CA . GLU A 1 244 ? -12.311 -5.498 8.310 1.00 85.25 244 GLU A CA 1
ATOM 1956 C C . GLU A 1 244 ? -12.475 -5.144 9.791 1.00 85.25 244 GLU A C 1
ATOM 1958 O O . GLU A 1 244 ? -13.503 -5.395 10.417 1.00 85.25 244 GLU A O 1
ATOM 1963 N N . SER A 1 245 ? -11.465 -4.475 10.347 1.00 84.81 245 SER A N 1
ATOM 1964 C CA . SER A 1 245 ? -11.494 -3.996 11.720 1.00 84.81 245 SER A CA 1
ATOM 1965 C C . SER A 1 245 ? -12.682 -3.044 11.977 1.00 84.81 245 SER A C 1
ATOM 1967 O O . SER A 1 245 ? -13.388 -3.150 12.985 1.00 84.81 245 SER A O 1
ATOM 1969 N N . ILE A 1 246 ? -12.947 -2.104 11.071 1.00 88.25 246 ILE A N 1
ATOM 1970 C CA . ILE A 1 246 ? -14.091 -1.194 11.199 1.00 88.25 246 ILE A CA 1
ATOM 1971 C C . ILE A 1 246 ? -15.419 -1.959 11.129 1.00 88.25 246 ILE A C 1
ATOM 1973 O O . ILE A 1 246 ? -16.311 -1.665 11.931 1.00 88.25 246 ILE A O 1
ATOM 1977 N N . GLU A 1 247 ? -15.539 -2.963 10.258 1.00 88.69 247 GLU A N 1
ATOM 1978 C CA . GLU A 1 247 ? -16.733 -3.817 10.176 1.00 88.69 247 GLU A CA 1
ATOM 1979 C C . GLU A 1 247 ? -17.020 -4.527 11.511 1.00 88.69 247 GLU A C 1
ATOM 1981 O O . GLU A 1 247 ? -18.168 -4.558 11.967 1.00 88.69 247 GLU A O 1
ATOM 1986 N N . GLU A 1 248 ? -15.990 -5.014 12.216 1.00 86.62 248 GLU A N 1
ATOM 1987 C CA . GLU A 1 248 ? -16.172 -5.623 13.541 1.00 86.62 248 GLU A CA 1
ATOM 1988 C C . GLU A 1 248 ? -16.685 -4.619 14.592 1.00 86.62 248 GLU A C 1
ATOM 1990 O O . GLU A 1 248 ? -17.465 -4.977 15.486 1.00 86.62 248 GLU A O 1
ATOM 1995 N N . ILE A 1 249 ? -16.265 -3.348 14.510 1.00 88.75 249 ILE A N 1
ATOM 1996 C CA . ILE A 1 249 ? -16.792 -2.285 15.379 1.00 88.75 249 ILE A CA 1
ATOM 1997 C C . ILE A 1 249 ? -18.270 -2.029 15.060 1.00 88.75 249 ILE A C 1
ATOM 1999 O O . ILE A 1 249 ? -19.077 -1.841 15.978 1.00 88.75 249 ILE A O 1
ATOM 2003 N N . GLU A 1 250 ? -18.649 -2.015 13.783 1.00 89.69 250 GLU A N 1
ATOM 2004 C CA . GLU A 1 250 ? -20.048 -1.864 13.376 1.00 89.69 250 GLU A CA 1
ATOM 2005 C C . GLU A 1 250 ? -20.919 -3.025 13.861 1.00 89.69 250 GLU A C 1
ATOM 2007 O O . GLU A 1 250 ? -22.017 -2.795 14.390 1.00 89.69 250 GLU A O 1
ATOM 2012 N N . GLU A 1 251 ? -20.408 -4.257 13.791 1.00 88.69 251 GLU A N 1
ATOM 2013 C CA . GLU A 1 251 ? -21.067 -5.419 14.378 1.00 88.69 251 GLU A CA 1
ATOM 2014 C C . GLU A 1 251 ? -21.291 -5.198 15.880 1.00 88.69 251 GLU A C 1
ATOM 2016 O O . GLU A 1 251 ? -22.439 -5.242 16.337 1.00 88.69 251 GLU A O 1
ATOM 2021 N N . LEU A 1 252 ? -20.245 -4.852 16.643 1.00 88.31 252 LEU A N 1
ATOM 2022 C CA . LEU A 1 252 ? -20.349 -4.560 18.078 1.00 88.31 252 LEU A CA 1
ATOM 2023 C C . LEU A 1 252 ? -21.425 -3.501 18.377 1.00 88.31 252 LEU A C 1
ATOM 2025 O O . LEU A 1 252 ? -22.235 -3.669 19.299 1.00 88.31 252 LEU A O 1
ATOM 2029 N N . LYS A 1 253 ? -21.466 -2.414 17.596 1.00 90.31 253 LYS A N 1
ATOM 2030 C CA . LYS A 1 253 ? -22.472 -1.351 17.740 1.00 90.31 253 LYS A CA 1
ATOM 2031 C C . LYS A 1 253 ? -23.891 -1.875 17.549 1.00 90.31 253 LYS A C 1
ATOM 2033 O O . LYS A 1 253 ? -24.777 -1.495 18.318 1.00 90.31 253 LYS A O 1
ATOM 2038 N N . SER A 1 254 ? -24.114 -2.765 16.582 1.00 90.94 254 SER A N 1
ATOM 2039 C CA . SER A 1 254 ? -25.434 -3.352 16.307 1.00 90.94 254 SER A CA 1
ATOM 2040 C C . SER A 1 254 ? -25.982 -4.185 17.481 1.00 90.94 254 SER A C 1
ATOM 2042 O O . SER A 1 254 ? -27.200 -4.330 17.649 1.00 90.94 254 SER A O 1
ATOM 2044 N N . PHE A 1 255 ? -25.092 -4.698 18.340 1.00 88.50 255 PHE A N 1
ATOM 2045 C CA . PHE A 1 255 ? -25.442 -5.458 19.540 1.00 88.50 255 PHE A CA 1
ATOM 2046 C C . PHE A 1 255 ? -25.587 -4.606 20.802 1.00 88.50 255 PHE A C 1
ATOM 2048 O O . PHE A 1 255 ? -26.121 -5.106 21.796 1.00 88.50 255 PHE A O 1
ATOM 2055 N N . LYS A 1 256 ? -25.208 -3.320 20.764 1.00 87.81 256 LYS A N 1
ATOM 2056 C CA . LYS A 1 256 ? -25.211 -2.410 21.921 1.00 87.81 256 LYS A CA 1
ATOM 2057 C C . LYS A 1 256 ? -26.485 -2.514 22.753 1.00 87.81 256 LYS A C 1
ATOM 2059 O O . LYS A 1 256 ? -26.421 -2.727 23.961 1.00 87.81 256 LYS A O 1
ATOM 2064 N N . ASP A 1 257 ? -27.652 -2.385 22.123 1.00 87.69 257 ASP A N 1
ATOM 2065 C CA . ASP A 1 257 ? -28.927 -2.373 22.845 1.00 87.69 257 ASP A CA 1
ATOM 2066 C C . ASP A 1 257 ? -29.381 -3.759 23.306 1.00 87.69 257 ASP A C 1
ATOM 2068 O O . ASP A 1 257 ? -30.137 -3.854 24.276 1.00 87.69 257 ASP A O 1
ATOM 2072 N N . LYS A 1 258 ? -28.854 -4.816 22.676 1.00 86.25 258 LYS A N 1
ATOM 2073 C CA . LYS A 1 258 ? -29.124 -6.218 23.006 1.00 86.25 258 LYS A CA 1
ATOM 2074 C C . LYS A 1 258 ? -28.360 -6.685 24.245 1.00 86.25 258 LYS A C 1
ATOM 2076 O O . LYS A 1 258 ? -28.744 -7.710 24.792 1.00 86.25 258 LYS A O 1
ATOM 2081 N N . PHE A 1 259 ? -27.346 -5.957 24.720 1.00 80.38 259 PHE A N 1
ATOM 2082 C CA . PHE A 1 259 ? -26.608 -6.272 25.950 1.00 80.38 259 PHE A CA 1
ATOM 2083 C C . PHE A 1 259 ? -27.454 -6.034 27.213 1.00 80.38 259 PHE A C 1
ATOM 2085 O O . PHE A 1 259 ? -27.270 -5.034 27.900 1.00 80.38 259 PHE A O 1
ATOM 2092 N N . VAL A 1 260 ? -28.395 -6.938 27.518 1.00 75.75 260 VAL A N 1
ATOM 2093 C CA . VAL A 1 260 ? -29.357 -6.815 28.642 1.00 75.75 260 VAL A CA 1
ATOM 2094 C C . VAL A 1 260 ? -29.113 -7.860 29.746 1.00 75.75 260 VAL A C 1
ATOM 2096 O O . VAL A 1 260 ? -30.041 -8.369 30.365 1.00 75.75 260 VAL A O 1
ATOM 2099 N N . PHE A 1 261 ? -27.855 -8.248 29.968 1.00 70.81 261 PHE A N 1
ATOM 2100 C CA . PHE A 1 261 ? -27.511 -9.465 30.732 1.00 70.81 261 PHE A CA 1
ATOM 2101 C C . PHE A 1 261 ? -26.847 -9.197 32.084 1.00 70.81 261 PHE A C 1
ATOM 2103 O O . PHE A 1 261 ? -26.449 -10.139 32.758 1.00 70.81 261 PHE A O 1
ATOM 2110 N N . PHE A 1 262 ? -26.661 -7.935 32.473 1.00 63.78 262 PHE A N 1
ATOM 2111 C CA . PHE A 1 262 ? -25.898 -7.556 33.667 1.00 63.78 262 PHE A CA 1
ATOM 2112 C C . PHE A 1 262 ? -26.721 -6.653 34.589 1.00 63.78 262 PHE A C 1
ATOM 2114 O O . PHE A 1 262 ? -27.857 -6.308 34.284 1.00 63.78 262 PHE A O 1
ATOM 2121 N N . ASN A 1 263 ? -26.171 -6.259 35.743 1.00 67.56 263 ASN A N 1
ATOM 2122 C CA . ASN A 1 263 ? -26.771 -5.167 36.514 1.00 67.56 263 ASN A CA 1
ATOM 2123 C C . ASN A 1 263 ? -26.854 -3.875 35.670 1.00 67.56 263 ASN A C 1
ATOM 2125 O O . ASN A 1 263 ? -26.002 -3.638 34.806 1.00 67.56 263 ASN A O 1
ATOM 2129 N N . ASP A 1 264 ? -27.850 -3.031 35.958 1.00 69.94 264 ASP A N 1
ATOM 2130 C CA . ASP A 1 264 ? -28.130 -1.811 35.185 1.00 69.94 264 ASP A CA 1
ATOM 2131 C C . ASP A 1 264 ? -26.895 -0.909 35.028 1.00 69.94 264 ASP A C 1
ATOM 2133 O O . ASP A 1 264 ? -26.674 -0.314 33.977 1.00 69.94 264 ASP A O 1
ATOM 2137 N N . THR A 1 265 ? -26.037 -0.831 36.049 1.00 75.94 265 THR A N 1
ATOM 2138 C CA . THR A 1 265 ? -24.866 0.056 36.047 1.00 75.94 265 THR A CA 1
ATOM 2139 C C . THR A 1 265 ? -23.774 -0.384 35.069 1.00 75.94 265 THR A C 1
ATOM 2141 O O . THR A 1 265 ? -23.171 0.463 34.415 1.00 75.94 265 THR A O 1
ATOM 2144 N N . TYR A 1 266 ? -23.471 -1.679 34.968 1.00 74.38 266 TYR A N 1
ATOM 2145 C CA . TYR A 1 266 ? -22.404 -2.169 34.088 1.00 74.38 266 TYR A CA 1
ATOM 2146 C C . TYR A 1 266 ? -22.843 -2.186 32.626 1.00 74.38 266 TYR A C 1
ATOM 2148 O O . TYR A 1 266 ? -22.110 -1.713 31.758 1.00 74.38 266 TYR A O 1
ATOM 2156 N N . GLN A 1 267 ? -24.076 -2.637 32.379 1.00 76.81 267 GLN A N 1
ATOM 2157 C CA . GLN A 1 267 ? -24.716 -2.504 31.077 1.00 76.81 267 GLN A CA 1
ATOM 2158 C C . GLN A 1 267 ? -24.643 -1.054 30.589 1.00 76.81 267 GLN A C 1
ATOM 2160 O O . GLN A 1 267 ? -24.217 -0.807 29.462 1.00 76.81 267 GLN A O 1
ATOM 2165 N N . GLN A 1 268 ? -25.013 -0.097 31.446 1.00 81.56 268 GLN A N 1
ATOM 2166 C CA . GLN A 1 268 ? -24.978 1.312 31.077 1.00 81.56 268 GLN A CA 1
ATOM 2167 C C . GLN A 1 268 ? -23.555 1.775 30.750 1.00 81.56 268 GLN A C 1
ATOM 2169 O O . GLN A 1 268 ? -23.360 2.392 29.714 1.00 81.56 268 GLN A O 1
ATOM 2174 N N . LYS A 1 269 ? -22.538 1.385 31.533 1.00 80.19 269 LYS A N 1
ATOM 2175 C CA . LYS A 1 269 ? -21.132 1.729 31.243 1.00 80.19 269 LYS A CA 1
ATOM 2176 C C . LYS A 1 269 ? -20.654 1.256 29.868 1.00 80.19 269 LYS A C 1
ATOM 2178 O O . LYS A 1 269 ? -19.938 1.998 29.203 1.00 80.19 269 LYS A O 1
ATOM 2183 N N . ILE A 1 270 ? -21.025 0.046 29.448 1.00 80.31 270 ILE A N 1
ATOM 2184 C CA . ILE A 1 270 ? -20.658 -0.488 28.125 1.00 80.31 270 ILE A CA 1
ATOM 2185 C C . ILE A 1 270 ? -21.419 0.239 27.021 1.00 80.31 270 ILE A C 1
ATOM 2187 O O . ILE A 1 270 ? -20.819 0.645 26.030 1.00 80.31 270 ILE A O 1
ATOM 2191 N N . LYS A 1 271 ? -22.729 0.445 27.199 1.00 85.06 271 LYS A N 1
ATOM 2192 C CA . LYS A 1 271 ? -23.549 1.192 26.236 1.00 85.06 271 LYS A CA 1
ATOM 2193 C C . LYS A 1 271 ? -23.043 2.624 26.065 1.00 85.06 271 LYS A C 1
ATOM 2195 O O . LYS A 1 271 ? -22.946 3.094 24.931 1.00 85.06 271 LYS A O 1
ATOM 2200 N N . ASP A 1 272 ? -22.683 3.281 27.164 1.00 86.50 272 ASP A N 1
ATOM 2201 C CA . ASP A 1 272 ? -22.087 4.617 27.180 1.00 86.50 272 ASP A CA 1
ATOM 2202 C C . ASP A 1 272 ? -20.731 4.598 26.479 1.00 86.50 272 ASP A C 1
ATOM 2204 O O . ASP A 1 272 ? -20.478 5.418 25.607 1.00 86.50 272 ASP A O 1
ATOM 2208 N N . PHE A 1 273 ? -19.875 3.617 26.781 1.00 85.31 273 PHE A N 1
ATOM 2209 C CA . PHE A 1 273 ? -18.583 3.473 26.118 1.00 85.31 273 PHE A CA 1
ATOM 2210 C C . PHE A 1 273 ? -18.710 3.307 24.597 1.00 85.31 273 PHE A C 1
ATOM 2212 O O . PHE A 1 273 ? -18.046 4.036 23.863 1.00 85.31 273 PHE A O 1
ATOM 2219 N N . ILE A 1 274 ? -19.577 2.405 24.125 1.00 87.62 274 ILE A N 1
ATOM 2220 C CA . ILE A 1 274 ? -19.825 2.195 22.690 1.00 87.62 274 ILE A CA 1
ATOM 2221 C C . ILE A 1 274 ? -20.389 3.473 22.060 1.00 87.62 274 ILE A C 1
ATOM 2223 O O . ILE A 1 274 ? -19.940 3.882 20.996 1.00 87.62 274 ILE A O 1
ATOM 2227 N N . THR A 1 275 ? -21.340 4.139 22.722 1.00 88.19 275 THR A N 1
ATOM 2228 C CA . THR A 1 275 ? -21.973 5.362 22.197 1.00 88.19 275 THR A CA 1
ATOM 2229 C C . THR A 1 275 ? -20.997 6.540 22.127 1.00 88.19 275 THR A C 1
ATOM 2231 O O . THR A 1 275 ? -21.036 7.303 21.172 1.00 88.19 275 THR A O 1
ATOM 2234 N N . GLU A 1 276 ? -20.120 6.700 23.117 1.00 86.62 276 GLU A N 1
ATOM 2235 C CA . GLU A 1 276 ? -19.151 7.801 23.169 1.00 86.62 276 GLU A CA 1
ATOM 2236 C C . GLU A 1 276 ? -17.975 7.613 22.202 1.00 86.62 276 GLU A C 1
ATOM 2238 O O . GLU A 1 276 ? -17.419 8.594 21.697 1.00 86.62 276 GLU A O 1
ATOM 2243 N N . ASN A 1 277 ? -17.549 6.367 21.977 1.00 85.69 277 ASN A N 1
ATOM 2244 C CA . ASN A 1 277 ? -16.323 6.075 21.233 1.00 85.69 277 ASN A CA 1
ATOM 2245 C C . ASN A 1 277 ? -16.575 5.634 19.799 1.00 85.69 277 ASN A C 1
ATOM 2247 O O . ASN A 1 277 ? -15.760 5.945 18.938 1.00 85.69 277 ASN A O 1
ATOM 2251 N N . PHE A 1 278 ? -17.705 4.985 19.535 1.00 88.25 278 PHE A N 1
ATOM 2252 C CA . PHE A 1 278 ? -18.034 4.415 18.233 1.00 88.25 278 PHE A CA 1
ATOM 2253 C C . PHE A 1 278 ? -19.294 5.059 17.650 1.00 88.25 278 PHE A C 1
ATOM 2255 O O . PHE A 1 278 ? -20.148 4.378 17.090 1.00 88.25 278 PHE A O 1
ATOM 2262 N N . ASP A 1 279 ? -19.454 6.375 17.797 1.00 85.25 279 ASP A N 1
ATOM 2263 C CA . ASP A 1 279 ? -20.563 7.077 17.148 1.00 85.25 279 ASP A CA 1
ATOM 2264 C C . ASP A 1 279 ? -20.480 6.979 15.611 1.00 85.25 279 ASP A C 1
ATOM 2266 O O . ASP A 1 279 ? -19.416 6.741 15.037 1.00 85.25 279 ASP A O 1
ATOM 2270 N N . ASP A 1 280 ? -21.625 7.113 14.936 1.00 87.94 280 ASP A N 1
ATOM 2271 C CA . ASP A 1 280 ? -21.730 6.923 13.482 1.00 87.94 280 ASP A CA 1
ATOM 2272 C C . ASP A 1 280 ? -20.843 7.891 12.690 1.00 87.94 280 ASP A C 1
ATOM 2274 O O . ASP A 1 280 ? -20.303 7.512 11.656 1.00 87.94 280 ASP A O 1
ATOM 2278 N N . ASN A 1 281 ? -20.624 9.113 13.188 1.00 89.94 281 ASN A N 1
ATOM 2279 C CA . ASN A 1 281 ? -19.796 10.092 12.487 1.00 89.94 281 ASN A CA 1
ATOM 2280 C C . ASN A 1 281 ? -18.315 9.711 12.543 1.00 89.94 281 ASN A C 1
ATOM 2282 O O . ASN A 1 281 ? -17.611 9.877 11.549 1.00 89.94 281 ASN A O 1
ATOM 2286 N N . LYS A 1 282 ? -17.834 9.199 13.683 1.00 88.25 282 LYS A N 1
ATOM 2287 C CA . LYS A 1 282 ? -16.448 8.723 13.818 1.00 88.25 282 LYS A CA 1
ATOM 2288 C C . LYS A 1 282 ? -16.173 7.535 12.912 1.00 88.25 282 LYS A C 1
ATOM 2290 O O . LYS A 1 282 ? -15.176 7.551 12.199 1.00 88.25 282 LYS A O 1
ATOM 2295 N N . ILE A 1 283 ? -17.066 6.546 12.918 1.00 90.62 283 ILE A N 1
ATOM 2296 C CA . ILE A 1 283 ? -16.917 5.355 12.077 1.00 90.62 283 ILE A CA 1
ATOM 2297 C C . ILE A 1 283 ? -16.955 5.743 10.600 1.00 90.62 283 ILE A C 1
ATOM 2299 O O . ILE A 1 283 ? -16.006 5.449 9.882 1.00 90.62 283 ILE A O 1
ATOM 2303 N N . GLN A 1 284 ? -17.949 6.532 10.181 1.00 93.25 284 GLN A N 1
ATOM 2304 C CA . GLN A 1 284 ? -18.015 7.033 8.808 1.00 93.25 284 GLN A CA 1
ATOM 2305 C C . GLN A 1 284 ? -16.768 7.836 8.412 1.00 93.25 284 GLN A C 1
ATOM 2307 O O . GLN A 1 284 ? -16.317 7.753 7.273 1.00 93.25 284 GLN A O 1
ATOM 2312 N N . SER A 1 285 ? -16.195 8.623 9.329 1.00 93.50 285 SER A N 1
ATOM 2313 C CA . SER A 1 285 ? -14.960 9.359 9.053 1.00 93.50 285 SER A CA 1
ATOM 2314 C C . SER A 1 285 ? -13.787 8.417 8.787 1.00 93.50 285 SER A C 1
ATOM 2316 O O . SER A 1 285 ? -13.019 8.680 7.868 1.00 93.50 285 SER A O 1
ATOM 2318 N N . LEU A 1 286 ? -13.653 7.330 9.555 1.00 92.06 286 LEU A N 1
ATOM 2319 C CA . LEU A 1 286 ? -12.606 6.325 9.345 1.00 92.06 286 LEU A CA 1
ATOM 2320 C C . LEU A 1 286 ? -12.788 5.593 8.015 1.00 92.06 286 LEU A C 1
ATOM 2322 O O . LEU A 1 286 ? -11.830 5.502 7.251 1.00 92.06 286 LEU A O 1
ATOM 2326 N N . THR A 1 287 ? -14.014 5.165 7.699 1.00 94.12 287 THR A N 1
ATOM 2327 C CA . THR A 1 287 ? -14.345 4.556 6.402 1.00 94.12 287 THR A CA 1
ATOM 2328 C C . THR A 1 287 ? -13.982 5.489 5.246 1.00 94.12 287 THR A C 1
ATOM 2330 O O . THR A 1 287 ? -13.318 5.076 4.301 1.00 94.12 287 THR A O 1
ATOM 2333 N N . ASN A 1 288 ? -14.316 6.779 5.350 1.00 96.38 288 ASN A N 1
ATOM 2334 C CA . ASN A 1 288 ? -13.963 7.760 4.323 1.00 96.38 288 ASN A CA 1
ATOM 2335 C C . ASN A 1 288 ? -12.442 7.900 4.149 1.00 96.38 288 ASN A C 1
ATOM 2337 O O . ASN A 1 288 ? -11.976 8.039 3.019 1.00 96.38 288 ASN A O 1
ATOM 2341 N N . PHE A 1 289 ? -11.663 7.870 5.237 1.00 96.44 289 PHE A N 1
ATOM 2342 C CA . PHE A 1 289 ? -10.203 7.932 5.137 1.00 96.44 289 PHE A CA 1
ATOM 2343 C C . PHE A 1 289 ? -9.627 6.710 4.414 1.00 96.44 289 PHE A C 1
ATOM 2345 O O . PHE A 1 289 ? -8.732 6.880 3.588 1.00 96.44 289 PHE A O 1
ATOM 2352 N N . ILE A 1 290 ? -10.161 5.511 4.677 1.00 95.44 290 ILE A N 1
ATOM 2353 C CA . ILE A 1 290 ? -9.779 4.289 3.953 1.00 95.44 290 ILE A CA 1
ATOM 2354 C C . ILE A 1 290 ? -10.097 4.441 2.464 1.00 95.44 290 ILE A C 1
ATOM 2356 O O . ILE A 1 290 ? -9.188 4.353 1.642 1.00 95.44 290 ILE A O 1
ATOM 2360 N N . GLU A 1 291 ? -11.339 4.778 2.108 1.00 96.56 291 GLU A N 1
ATOM 2361 C CA . GLU A 1 291 ? -11.742 4.911 0.703 1.00 96.56 291 GLU A CA 1
ATOM 2362 C C . GLU A 1 291 ? -10.921 5.961 -0.067 1.00 96.56 291 GLU A C 1
ATOM 2364 O O . GLU A 1 291 ? -10.650 5.822 -1.263 1.00 96.56 291 GLU A O 1
ATOM 2369 N N . GLU A 1 292 ? -10.583 7.083 0.576 1.00 98.00 292 GLU A N 1
ATOM 2370 C CA . GLU A 1 292 ? -9.756 8.120 -0.042 1.00 98.00 292 GLU A CA 1
ATOM 2371 C C . GLU A 1 292 ? -8.308 7.650 -0.233 1.00 98.00 292 GLU A C 1
ATOM 2373 O O . GLU A 1 292 ? -7.717 7.919 -1.285 1.00 98.00 292 GLU A O 1
ATOM 2378 N N . ALA A 1 293 ? -7.751 6.931 0.743 1.00 97.88 293 ALA A N 1
ATOM 2379 C CA . ALA A 1 293 ? -6.421 6.340 0.654 1.00 97.88 293 ALA A CA 1
ATOM 2380 C C . ALA A 1 293 ? -6.347 5.255 -0.433 1.00 97.88 293 ALA A C 1
ATOM 2382 O O . ALA A 1 293 ? -5.383 5.230 -1.198 1.00 97.88 293 ALA A O 1
ATOM 2383 N N . GLU A 1 294 ? -7.377 4.419 -0.578 1.00 97.12 294 GLU A N 1
ATOM 2384 C CA . GLU A 1 294 ? -7.479 3.428 -1.655 1.00 97.12 294 GLU A CA 1
ATOM 2385 C C . GLU A 1 294 ? -7.482 4.078 -3.040 1.00 97.12 294 GLU A C 1
ATOM 2387 O O . GLU A 1 294 ? -6.732 3.665 -3.925 1.00 97.12 294 GLU A O 1
ATOM 2392 N N . LYS A 1 295 ? -8.277 5.138 -3.237 1.00 97.50 295 LYS A N 1
ATOM 2393 C CA . LYS A 1 295 ? -8.326 5.880 -4.512 1.00 97.50 295 LYS A CA 1
ATOM 2394 C C . LYS A 1 295 ? -6.965 6.489 -4.865 1.00 97.50 295 LYS A C 1
ATOM 2396 O O . LYS A 1 295 ? -6.548 6.468 -6.029 1.00 97.50 295 LYS A O 1
ATOM 2401 N N . GLU A 1 296 ? -6.261 7.033 -3.873 1.00 97.19 296 GLU A N 1
ATOM 2402 C CA . GLU A 1 296 ? -4.899 7.541 -4.053 1.00 97.19 296 GLU A CA 1
ATOM 2403 C C . GLU A 1 296 ? -3.926 6.401 -4.395 1.00 97.19 296 GLU A C 1
ATOM 2405 O O . GLU A 1 296 ? -3.173 6.511 -5.364 1.00 97.19 296 GLU A O 1
ATOM 2410 N N . LEU A 1 297 ? -4.003 5.267 -3.695 1.00 96.19 297 LEU A N 1
ATOM 2411 C CA . LEU A 1 297 ? -3.163 4.093 -3.930 1.00 96.19 297 LEU A CA 1
ATOM 2412 C C . LEU A 1 297 ? -3.373 3.476 -5.320 1.00 96.19 297 LEU A C 1
ATOM 2414 O O . LEU A 1 297 ? -2.394 3.171 -6.003 1.00 96.19 297 LEU A O 1
ATOM 2418 N N . MET A 1 298 ? -4.623 3.370 -5.781 1.00 95.19 298 MET A N 1
ATOM 2419 C CA . MET A 1 298 ? -4.955 2.945 -7.147 1.00 95.19 298 MET A CA 1
ATOM 2420 C C . MET A 1 298 ? -4.284 3.843 -8.190 1.00 95.19 298 MET A C 1
ATOM 2422 O O . MET A 1 298 ? -3.788 3.362 -9.206 1.00 95.19 298 MET A O 1
ATOM 2426 N N . THR A 1 299 ? -4.201 5.150 -7.926 1.00 94.88 299 THR A N 1
ATOM 2427 C CA . THR A 1 299 ? -3.511 6.087 -8.822 1.00 94.88 299 THR A CA 1
ATOM 2428 C C . THR A 1 299 ? -2.006 5.801 -8.887 1.00 94.88 299 THR A C 1
ATOM 2430 O O . THR A 1 299 ? -1.411 5.891 -9.964 1.00 94.88 299 THR A O 1
ATOM 2433 N N . ILE A 1 300 ? -1.376 5.443 -7.763 1.00 94.88 300 ILE A N 1
ATOM 2434 C CA . ILE A 1 300 ? 0.047 5.063 -7.711 1.00 94.88 300 ILE A CA 1
ATOM 2435 C C . ILE A 1 300 ? 0.272 3.757 -8.484 1.00 94.88 300 ILE A C 1
ATOM 2437 O O . ILE A 1 300 ? 1.186 3.673 -9.310 1.00 94.88 300 ILE A O 1
ATOM 2441 N N . GLU A 1 301 ? -0.584 2.759 -8.259 1.00 94.88 301 GLU A N 1
ATOM 2442 C CA . GLU A 1 301 ? -0.552 1.468 -8.950 1.00 94.88 301 GLU A CA 1
ATOM 2443 C C . GLU A 1 301 ? -0.704 1.621 -10.466 1.00 94.88 301 GLU A C 1
ATOM 2445 O O . GLU A 1 301 ? 0.068 1.033 -11.233 1.00 94.88 301 GLU A O 1
ATOM 2450 N N . ASP A 1 302 ? -1.654 2.443 -10.911 1.00 93.75 302 ASP A N 1
ATOM 2451 C CA . ASP A 1 302 ? -1.885 2.711 -12.326 1.00 93.75 302 ASP A CA 1
ATOM 2452 C C . ASP A 1 302 ? -0.701 3.429 -12.970 1.00 93.75 302 ASP A C 1
ATOM 2454 O O . ASP A 1 302 ? -0.307 3.081 -14.087 1.00 93.75 302 ASP A O 1
ATOM 2458 N N . GLN A 1 303 ? -0.101 4.409 -12.284 1.00 94.19 303 GLN A N 1
ATOM 2459 C CA . GLN A 1 303 ? 1.112 5.074 -12.768 1.00 94.19 303 GLN A CA 1
ATOM 2460 C C . GLN A 1 303 ? 2.250 4.065 -12.928 1.00 94.19 303 GLN A C 1
ATOM 2462 O O . GLN A 1 303 ? 2.861 3.985 -13.994 1.00 94.19 303 GLN A O 1
ATOM 2467 N N . PHE A 1 304 ? 2.493 3.229 -11.922 1.00 95.62 304 PHE A N 1
ATOM 2468 C CA . PHE A 1 304 ? 3.527 2.204 -11.998 1.00 95.62 304 PHE A CA 1
ATOM 2469 C C . PHE A 1 304 ? 3.270 1.201 -13.138 1.00 95.62 304 PHE A C 1
ATOM 2471 O O . PHE A 1 304 ? 4.130 0.968 -13.993 1.00 95.62 304 PHE A O 1
ATOM 2478 N N . THR A 1 305 ? 2.064 0.643 -13.207 1.00 93.00 305 THR A N 1
ATOM 2479 C CA . THR A 1 305 ? 1.717 -0.416 -14.164 1.00 93.00 305 THR A CA 1
ATOM 2480 C C . THR A 1 305 ? 1.679 0.091 -15.605 1.00 93.00 305 THR A C 1
ATOM 2482 O O . THR A 1 305 ? 2.143 -0.599 -16.520 1.00 93.00 305 THR A O 1
ATOM 2485 N N . ASN A 1 306 ? 1.138 1.290 -15.830 1.00 93.69 306 ASN A N 1
ATOM 2486 C CA . ASN A 1 306 ? 0.892 1.804 -17.177 1.00 93.69 306 ASN A CA 1
ATOM 2487 C C . ASN A 1 306 ? 2.010 2.710 -17.707 1.00 93.69 306 ASN A C 1
ATOM 2489 O O . ASN A 1 306 ? 2.110 2.865 -18.927 1.00 93.69 306 ASN A O 1
ATOM 2493 N N . GLN A 1 307 ? 2.849 3.282 -16.835 1.00 94.31 307 GLN A N 1
ATOM 2494 C CA . GLN A 1 307 ? 3.960 4.159 -17.229 1.00 94.31 307 GLN A CA 1
ATOM 2495 C C . GLN A 1 307 ? 5.305 3.450 -17.066 1.00 94.31 307 GLN A C 1
ATOM 2497 O O . GLN A 1 307 ? 6.010 3.271 -18.054 1.00 94.31 307 GLN A O 1
ATOM 2502 N N . VAL A 1 308 ? 5.633 2.951 -15.869 1.00 95.31 308 VAL A N 1
ATOM 2503 C CA . VAL A 1 308 ? 6.950 2.343 -15.589 1.00 95.31 308 VAL A CA 1
ATOM 2504 C C . VAL A 1 308 ? 7.084 0.954 -16.216 1.00 95.31 308 VAL A C 1
ATOM 2506 O O . VAL A 1 308 ? 8.061 0.662 -16.904 1.00 95.31 308 VAL A O 1
ATOM 2509 N N . MET A 1 309 ? 6.092 0.083 -16.023 1.00 95.38 309 MET A N 1
ATOM 2510 C CA . MET A 1 309 ? 6.166 -1.302 -16.507 1.00 95.38 309 MET A CA 1
ATOM 2511 C C . MET A 1 309 ? 5.942 -1.436 -18.017 1.00 95.38 309 MET A C 1
ATOM 2513 O O . MET A 1 309 ? 6.366 -2.420 -18.627 1.00 95.38 309 MET A O 1
ATOM 2517 N N . LYS A 1 310 ? 5.281 -0.462 -18.651 1.00 95.69 310 LYS A N 1
ATOM 2518 C CA . LYS A 1 310 ? 4.910 -0.531 -20.070 1.00 95.69 310 LYS A CA 1
ATOM 2519 C C . LYS A 1 310 ? 6.125 -0.575 -21.016 1.00 95.69 310 LYS A C 1
ATOM 2521 O O . LYS A 1 310 ? 6.150 -1.475 -21.856 1.00 95.69 310 LYS A O 1
ATOM 2526 N N . PRO A 1 311 ? 7.147 0.291 -20.892 1.00 97.25 311 PRO A N 1
ATOM 2527 C CA . PRO A 1 311 ? 8.361 0.187 -21.700 1.00 97.25 311 PRO A CA 1
ATOM 2528 C C . PRO A 1 311 ? 9.101 -1.146 -21.521 1.00 97.25 311 PRO A C 1
ATOM 2530 O O . PRO A 1 311 ? 9.566 -1.730 -22.498 1.00 97.25 311 PRO A O 1
ATOM 2533 N N . LEU A 1 312 ? 9.142 -1.697 -20.300 1.00 96.62 312 LEU A N 1
ATOM 2534 C CA . LEU A 1 312 ? 9.727 -3.024 -20.060 1.00 96.62 312 LEU A CA 1
ATOM 2535 C C . LEU A 1 312 ? 8.948 -4.117 -20.806 1.00 96.62 312 LEU A C 1
ATOM 2537 O O . LEU A 1 312 ? 9.549 -4.949 -21.485 1.00 96.62 312 LEU A O 1
ATOM 2541 N N . LYS A 1 313 ? 7.610 -4.083 -20.760 1.00 95.44 313 LYS A N 1
ATOM 2542 C CA . LYS A 1 313 ? 6.745 -4.992 -21.538 1.00 95.44 313 LYS A CA 1
ATOM 2543 C C . LYS A 1 313 ? 6.958 -4.853 -23.043 1.00 95.44 313 LYS A C 1
ATOM 2545 O O . LYS A 1 313 ? 6.966 -5.852 -23.760 1.00 95.44 313 LYS A O 1
ATOM 2550 N N . ASN A 1 314 ? 7.170 -3.636 -23.538 1.00 96.50 314 ASN A N 1
ATOM 2551 C CA . ASN A 1 314 ? 7.482 -3.412 -24.947 1.00 96.50 314 ASN A CA 1
ATOM 2552 C C . ASN A 1 314 ? 8.818 -4.051 -25.344 1.00 96.50 314 ASN A C 1
ATOM 2554 O O . ASN A 1 314 ? 8.893 -4.671 -26.403 1.00 96.50 314 ASN A O 1
ATOM 2558 N N . MET A 1 315 ? 9.848 -3.984 -24.493 1.00 96.69 315 MET A N 1
ATOM 2559 C CA . MET A 1 315 ? 11.114 -4.677 -24.761 1.00 96.69 315 MET A CA 1
ATOM 2560 C C . MET A 1 315 ? 10.934 -6.189 -24.873 1.00 96.69 315 MET A C 1
ATOM 2562 O O . MET A 1 315 ? 11.470 -6.795 -25.798 1.00 96.69 315 MET A O 1
ATOM 2566 N N . VAL A 1 316 ? 10.152 -6.795 -23.975 1.00 94.69 316 VAL A N 1
ATOM 2567 C CA . VAL A 1 316 ? 9.831 -8.233 -24.026 1.00 94.69 316 VAL A CA 1
ATOM 2568 C C . VAL A 1 316 ? 9.159 -8.595 -25.355 1.00 94.69 316 VAL A C 1
ATOM 2570 O O . VAL A 1 316 ? 9.545 -9.572 -25.999 1.00 94.69 316 VAL A O 1
ATOM 2573 N N . LYS A 1 317 ? 8.229 -7.757 -25.828 1.00 94.56 317 LYS A N 1
ATOM 2574 C CA . LYS A 1 317 ? 7.569 -7.932 -27.132 1.00 94.56 317 LYS A CA 1
ATOM 2575 C C . LYS A 1 317 ? 8.538 -7.805 -28.305 1.00 94.56 317 LYS A C 1
ATOM 2577 O O . LYS A 1 317 ? 8.482 -8.623 -29.215 1.00 94.56 317 LYS A O 1
ATOM 2582 N N . ILE A 1 318 ? 9.458 -6.838 -28.279 1.00 95.06 318 ILE A N 1
ATOM 2583 C CA . ILE A 1 318 ? 10.499 -6.683 -29.314 1.00 95.06 318 ILE A CA 1
ATOM 2584 C C . ILE A 1 318 ? 11.432 -7.908 -29.353 1.00 95.06 318 ILE A C 1
ATOM 2586 O O . ILE A 1 318 ? 11.932 -8.284 -30.416 1.00 95.06 318 ILE A O 1
ATOM 2590 N N . LEU A 1 319 ? 11.652 -8.561 -28.209 1.00 91.69 319 LEU A N 1
ATOM 2591 C CA . LEU A 1 319 ? 12.389 -9.823 -28.115 1.00 91.69 319 LEU A CA 1
ATOM 2592 C C . LEU A 1 319 ? 11.580 -11.052 -28.574 1.00 91.69 319 LEU A C 1
ATOM 2594 O O . LEU A 1 319 ? 12.151 -12.137 -28.644 1.00 91.69 319 LEU A O 1
ATOM 2598 N N . ASN A 1 320 ? 10.296 -10.902 -28.921 1.00 90.69 320 ASN A N 1
ATOM 2599 C CA . ASN A 1 320 ? 9.358 -11.998 -29.201 1.00 90.69 320 ASN A CA 1
ATOM 2600 C C . ASN A 1 320 ? 9.266 -13.025 -28.056 1.00 90.69 320 ASN A C 1
ATOM 2602 O O . ASN A 1 320 ? 9.140 -14.226 -28.296 1.00 90.69 320 ASN A O 1
ATOM 2606 N N . LEU A 1 321 ? 9.352 -12.551 -26.814 1.00 88.00 321 LEU A N 1
ATOM 2607 C CA . LEU A 1 321 ? 9.197 -13.369 -25.614 1.00 88.00 321 LEU A CA 1
ATOM 2608 C C . LEU A 1 321 ? 7.771 -13.245 -25.072 1.00 88.00 321 LEU A C 1
ATOM 2610 O O . LEU A 1 321 ? 7.092 -12.240 -25.297 1.00 88.00 321 LEU A O 1
ATOM 2614 N N . ALA A 1 322 ? 7.323 -14.262 -24.340 1.00 87.00 322 ALA A N 1
ATOM 2615 C CA . ALA A 1 322 ? 6.077 -14.170 -23.591 1.00 87.00 322 ALA A CA 1
ATOM 2616 C C . ALA A 1 322 ? 6.317 -13.412 -22.271 1.00 87.00 322 ALA A C 1
ATOM 2618 O O . ALA A 1 322 ? 7.387 -13.524 -21.669 1.00 87.00 322 ALA A O 1
ATOM 2619 N N . GLU A 1 323 ? 5.351 -12.588 -21.848 1.00 85.06 323 GLU A N 1
ATOM 2620 C CA . GLU A 1 323 ? 5.488 -11.742 -20.649 1.00 85.06 323 GLU A CA 1
ATOM 2621 C C . GLU A 1 323 ? 5.742 -12.578 -19.386 1.00 85.06 323 GLU A C 1
ATOM 2623 O O . GLU A 1 323 ? 6.589 -12.206 -18.580 1.00 85.06 323 GLU A O 1
ATOM 2628 N N . ASP A 1 324 ? 5.116 -13.748 -19.267 1.00 84.56 324 ASP A N 1
ATOM 2629 C CA . ASP A 1 324 ? 5.294 -14.707 -18.169 1.00 84.56 324 ASP A CA 1
ATOM 2630 C C . ASP A 1 324 ? 6.703 -15.321 -18.098 1.00 84.56 324 ASP A C 1
ATOM 2632 O O . ASP A 1 324 ? 7.137 -15.792 -17.057 1.00 84.56 324 ASP A O 1
ATOM 2636 N N . GLN A 1 325 ? 7.485 -15.271 -19.177 1.00 81.81 325 GLN A N 1
ATOM 2637 C CA . GLN A 1 325 ? 8.878 -15.719 -19.142 1.00 81.81 325 GLN A CA 1
ATOM 2638 C C . GLN A 1 325 ? 9.793 -14.737 -18.407 1.00 81.81 325 GLN A C 1
ATOM 2640 O O . GLN A 1 325 ? 10.957 -15.078 -18.169 1.00 81.81 325 GLN A O 1
ATOM 2645 N N . ILE A 1 326 ? 9.310 -13.523 -18.117 1.00 83.25 326 ILE A N 1
ATOM 2646 C CA . ILE A 1 326 ? 10.067 -12.395 -17.558 1.00 83.25 326 ILE A CA 1
ATOM 2647 C C . ILE A 1 326 ? 9.407 -11.836 -16.297 1.00 83.25 326 ILE A C 1
ATOM 2649 O O . ILE A 1 326 ? 10.121 -11.478 -15.364 1.00 83.25 326 ILE A O 1
ATOM 2653 N N . PHE A 1 327 ? 8.077 -11.750 -16.288 1.00 82.50 327 PHE A N 1
ATOM 2654 C CA . PHE A 1 327 ? 7.263 -11.070 -15.285 1.00 82.50 327 PHE A CA 1
ATOM 2655 C C . PHE A 1 327 ? 6.457 -12.050 -14.430 1.00 82.50 327 PHE A C 1
ATOM 2657 O O . PHE A 1 327 ? 5.266 -11.852 -14.237 1.00 82.50 327 PHE A O 1
ATOM 2664 N N . THR A 1 328 ? 7.112 -13.107 -13.961 1.00 73.06 328 THR A N 1
ATOM 2665 C CA . THR A 1 328 ? 6.627 -13.976 -12.884 1.00 73.06 328 THR A CA 1
ATOM 2666 C C . THR A 1 328 ? 7.777 -14.203 -11.912 1.00 73.06 328 THR A C 1
ATOM 2668 O O . THR A 1 328 ? 8.939 -14.238 -12.338 1.00 73.06 328 THR A O 1
ATOM 2671 N N . LYS A 1 329 ? 7.468 -14.347 -10.622 1.00 58.03 329 LYS A N 1
ATOM 2672 C CA . LYS A 1 329 ? 8.460 -14.727 -9.605 1.00 58.03 329 LYS A CA 1
ATOM 2673 C C . LYS A 1 329 ? 9.056 -16.113 -9.845 1.00 58.03 329 LYS A C 1
ATOM 2675 O O . LYS A 1 329 ? 8.318 -17.013 -10.307 1.00 58.03 329 LYS A O 1
#

Secondary structure (DSSP, 8-state):
---------------------------------HHHHHHHHHHHHHHHHHHHHHHHH-SSHHHHHHHSHHHHHHHHHHHHHHHHHHHHHHHH---GGGTTT-GGGSTTS-HHHHHHHHHHH--BTTB-HHHHHHHHHHHHHHHHHHHHHHHHHHHHTTTHHHHHHHHHHHHTTTSPPPHHHHHHHHHHHHHHHHHHT--SS------S----SS---S---TT-------HHHHHHHHHHHHHHHHHHHHHHHHHGGG--SS-HHHHHHHHHHHHHHS-HHHHHHHHHHHHHHHHHHHHHHHHIIIIIHHHHHHHHHHTT--GGGTS--

Sequence (329 aa):
MKKIKSLLLSPIILAPVAIAAGCGAQKNAENSSDKTKQLKAEYINFKNEWDSFSNKLTQSRQDFFNQYSKINDFVVNLKEFSNDVKEKDSNKNLKADAFLKNGKQKEDANKEALKVFEEWFSEGKKGTKFLNFFNNSVAIIEDAETQIDTNLVKIKTNGTELTEFSTFFETLNNKEINDSDLQRNLKKVYSFLATTIFDKDEKHDHAHGHHDEDGANHGGNLNEHTHSHAIINIIKTALHENEESIEEIEELKSFKDKFVFFNDTYQQKIKDFITENFDDNKIQSLTNFIEEAEKELMTIEDQFTNQVMKPLKNMVKILNLAEDQIFTK